Protein AF-0000000084558178 (afdb_homodimer)

InterPro domains:
  IPR000644 CBS domain [PF00571] (1-51)
  IPR000644 CBS domain [PF00571] (94-147)
  IPR000644 CBS domain [PS51371] (1-58)
  IPR000644 CBS domain [PS51371] (98-152)
  IPR000644 CBS domain [SM00116] (4-52)
  IPR000644 CBS domain [SM00116] (101-148)
  IPR046342 CBS domain superfamily [G3DSA:3.10.580.10] (1-151)
  IPR046342 CBS domain superfamily [SSF54631] (1-148)
  IPR051257 Diverse Function CBS-Domain-Containing Protein [PTHR43080] (1-146)

Organism: NCBI:txid1577791

pLDDT: mean 84.3, std 11.05, range [32.69, 97.62]

Structure (mmCIF, N/CA/C/O backbone):
data_AF-0000000084558178-model_v1
#
loop_
_entity.id
_entity.type
_entity.pdbx_description
1 polymer 'IMPDH2 protein'
#
loop_
_atom_site.group_PDB
_atom_site.id
_atom_site.type_symbol
_atom_site.label_atom_id
_atom_site.label_alt_id
_atom_site.label_comp_id
_atom_site.label_asym_id
_atom_site.label_entity_id
_atom_site.label_seq_id
_atom_site.pdbx_PDB_ins_code
_atom_site.Cartn_x
_atom_site.Cartn_y
_atom_site.Cartn_z
_atom_site.occupancy
_atom_site.B_iso_or_equiv
_atom_site.auth_seq_id
_atom_site.auth_comp_id
_atom_site.auth_asym_id
_atom_site.auth_atom_id
_atom_site.pdbx_PDB_model_num
ATOM 1 N N . MET A 1 1 ? 10.32 7.32 12.172 1 57.38 1 MET A N 1
ATOM 2 C CA . MET A 1 1 ? 11.133 6.477 11.297 1 57.38 1 MET A CA 1
ATOM 3 C C . MET A 1 1 ? 11.227 5.059 11.852 1 57.38 1 MET A C 1
ATOM 5 O O . MET A 1 1 ? 11.234 4.855 13.062 1 57.38 1 MET A O 1
ATOM 9 N N . THR A 1 2 ? 10.867 4.062 11.008 1 60.19 2 THR A N 1
ATOM 10 C CA . THR A 1 2 ? 11.031 2.688 11.461 1 60.19 2 THR A CA 1
ATOM 11 C C . THR A 1 2 ? 12.445 2.186 11.164 1 60.19 2 THR A C 1
ATOM 13 O O . THR A 1 2 ? 12.93 2.303 10.039 1 60.19 2 THR A O 1
ATOM 16 N N . THR A 1 3 ? 13.266 1.947 12.211 1 61.12 3 THR A N 1
ATOM 17 C CA . THR A 1 3 ? 14.641 1.48 12.094 1 61.12 3 THR A CA 1
ATOM 18 C C . THR A 1 3 ? 14.68 0.002 11.719 1 61.12 3 THR A C 1
ATOM 20 O O . THR A 1 3 ? 15.641 -0.463 11.109 1 61.12 3 THR A O 1
ATOM 23 N N . GLN A 1 4 ? 13.75 -0.7 12.164 1 64.12 4 GLN A N 1
ATOM 24 C CA . GLN A 1 4 ? 13.734 -2.1 11.75 1 64.12 4 GLN A CA 1
ATOM 25 C C . GLN A 1 4 ? 13.055 -2.266 10.391 1 64.12 4 GLN A C 1
ATOM 27 O O . GLN A 1 4 ? 11.844 -2.461 10.32 1 64.12 4 GLN A O 1
ATOM 32 N N . VAL A 1 5 ? 13.883 -2.002 9.391 1 73.12 5 VAL A N 1
ATOM 33 C CA . VAL A 1 5 ? 13.391 -1.956 8.023 1 73.12 5 VAL A CA 1
ATOM 34 C C . VAL A 1 5 ? 13.406 -3.359 7.418 1 73.12 5 VAL A C 1
ATOM 36 O O . VAL A 1 5 ? 14.375 -4.105 7.582 1 73.12 5 VAL A O 1
ATOM 39 N N . LEU A 1 6 ? 12.32 -3.818 6.957 1 85.44 6 LEU A N 1
ATOM 40 C CA . LEU A 1 6 ? 12.312 -5.074 6.215 1 85.44 6 LEU A CA 1
ATOM 41 C C . LEU A 1 6 ? 13.109 -4.949 4.926 1 85.44 6 LEU A C 1
ATOM 43 O O . LEU A 1 6 ? 12.844 -4.07 4.102 1 85.44 6 LEU A O 1
ATOM 47 N N . THR A 1 7 ? 14.234 -5.625 4.906 1 92.69 7 THR A N 1
ATOM 48 C CA . THR A 1 7 ? 15.055 -5.672 3.699 1 92.69 7 THR A CA 1
ATOM 49 C C . THR A 1 7 ? 15.172 -7.102 3.18 1 92.69 7 THR A C 1
ATOM 51 O O . THR A 1 7 ? 14.898 -8.055 3.912 1 92.69 7 THR A O 1
ATOM 54 N N . VAL A 1 8 ? 15.461 -7.176 1.937 1 95 8 VAL A N 1
ATOM 55 C CA . VAL A 1 8 ? 15.711 -8.484 1.333 1 95 8 VAL A CA 1
ATOM 56 C C . VAL A 1 8 ? 17.047 -8.461 0.592 1 95 8 VAL A C 1
ATOM 58 O O . VAL A 1 8 ? 17.562 -7.395 0.254 1 95 8 VAL A O 1
ATOM 61 N N . LYS A 1 9 ? 17.562 -9.664 0.416 1 97.06 9 LYS A N 1
ATOM 62 C CA . LYS A 1 9 ? 18.797 -9.812 -0.343 1 97.06 9 LYS A CA 1
ATOM 63 C C . LYS A 1 9 ? 18.5 -10.102 -1.813 1 97.06 9 LYS A C 1
ATOM 65 O O . LYS A 1 9 ? 17.484 -10.688 -2.145 1 97.06 9 LYS A O 1
ATOM 70 N N . PRO A 1 10 ? 19.469 -9.617 -2.693 1 96.81 10 PRO A N 1
ATOM 71 C CA . PRO A 1 10 ? 19.266 -9.891 -4.117 1 96.81 10 PRO A CA 1
ATOM 72 C C . PRO A 1 10 ? 19.234 -11.383 -4.43 1 96.81 10 PRO A C 1
ATOM 74 O O . PRO A 1 10 ? 18.594 -11.805 -5.395 1 96.81 10 PRO A O 1
ATOM 77 N N . THR A 1 11 ? 19.812 -12.188 -3.566 1 97.31 11 THR A N 1
ATOM 78 C CA . THR A 1 11 ? 19.922 -13.617 -3.818 1 97.31 11 THR A CA 1
ATOM 79 C C . THR A 1 11 ? 18.75 -14.367 -3.209 1 97.31 11 THR A C 1
ATOM 81 O O . THR A 1 11 ? 18.594 -15.578 -3.416 1 97.31 11 THR A O 1
ATOM 84 N N . ASP A 1 12 ? 17.953 -13.688 -2.422 1 96.62 12 ASP A N 1
ATOM 85 C CA . ASP A 1 12 ? 16.75 -14.336 -1.913 1 96.62 12 ASP A CA 1
ATOM 86 C C . ASP A 1 12 ? 15.844 -14.781 -3.057 1 96.62 12 ASP A C 1
ATOM 88 O O . ASP A 1 12 ? 15.836 -14.172 -4.129 1 96.62 12 ASP A O 1
ATOM 92 N N . THR A 1 13 ? 15.117 -15.836 -2.791 1 96 13 THR A N 1
ATOM 93 C CA . THR A 1 13 ? 14.109 -16.219 -3.771 1 96 13 THR A CA 1
ATOM 94 C C . THR A 1 13 ? 12.898 -15.297 -3.691 1 96 13 THR A C 1
ATOM 96 O O . THR A 1 13 ? 12.633 -14.703 -2.645 1 96 13 THR A O 1
ATOM 99 N N . VAL A 1 14 ? 12.188 -15.203 -4.738 1 93.56 14 VAL A N 1
ATOM 100 C CA . VAL A 1 14 ? 10.961 -14.422 -4.801 1 93.56 14 VAL A CA 1
ATOM 101 C C . VAL A 1 14 ? 9.961 -14.945 -3.773 1 93.56 14 VAL A C 1
ATOM 103 O O . VAL A 1 14 ? 9.32 -14.164 -3.064 1 93.56 14 VAL A O 1
ATOM 106 N N . LYS A 1 15 ? 9.922 -16.219 -3.646 1 91 15 LYS A N 1
ATOM 107 C CA . LYS A 1 15 ? 9.016 -16.828 -2.68 1 91 15 LYS A CA 1
ATOM 108 C C . LYS A 1 15 ? 9.328 -16.359 -1.262 1 91 15 LYS A C 1
ATOM 110 O O . LYS A 1 15 ? 8.43 -15.922 -0.539 1 91 15 LYS A O 1
ATOM 115 N N . ARG A 1 16 ? 10.523 -16.422 -0.916 1 91.88 16 ARG A N 1
ATOM 116 C CA . ARG A 1 16 ? 10.922 -16.016 0.427 1 91.88 16 ARG A CA 1
ATOM 117 C C . ARG A 1 16 ? 10.633 -14.531 0.656 1 91.88 16 ARG A C 1
ATOM 119 O O . ARG A 1 16 ? 10.133 -14.148 1.715 1 91.88 16 ARG A O 1
ATOM 126 N N . ALA A 1 17 ? 10.977 -13.773 -0.327 1 93.25 17 ALA A N 1
ATOM 127 C CA . ALA A 1 17 ? 10.789 -12.328 -0.221 1 93.25 17 ALA A CA 1
ATOM 128 C C . ALA A 1 17 ? 9.32 -11.977 -0.047 1 93.25 17 ALA A C 1
ATOM 130 O O . ALA A 1 17 ? 8.961 -11.18 0.827 1 93.25 17 ALA A O 1
ATOM 131 N N . ILE A 1 18 ? 8.461 -12.5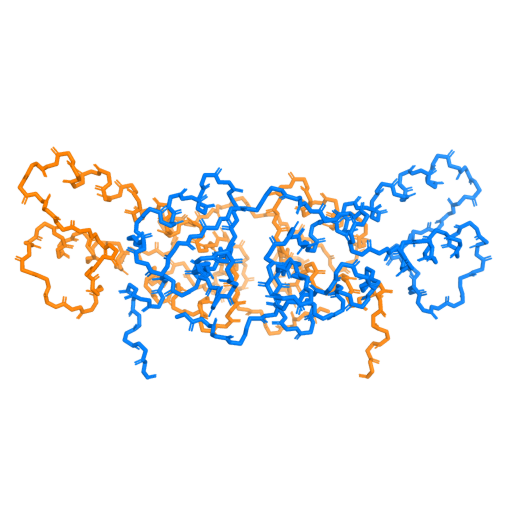47 -0.765 1 91.06 18 ILE A N 1
ATOM 132 C CA . ILE A 1 18 ? 7.059 -12.156 -0.775 1 91.06 18 ILE A CA 1
ATOM 133 C C . ILE A 1 18 ? 6.375 -12.656 0.496 1 91.06 18 ILE A C 1
ATOM 135 O O . ILE A 1 18 ? 5.477 -11.992 1.023 1 91.06 18 ILE A O 1
ATOM 139 N N . ILE A 1 19 ? 6.793 -13.789 0.933 1 89.06 19 ILE A N 1
ATOM 140 C CA . ILE A 1 19 ? 6.25 -14.297 2.188 1 89.06 19 ILE A CA 1
ATOM 141 C C . ILE A 1 19 ? 6.621 -13.352 3.33 1 89.06 19 ILE A C 1
ATOM 143 O O . ILE A 1 19 ? 5.789 -13.055 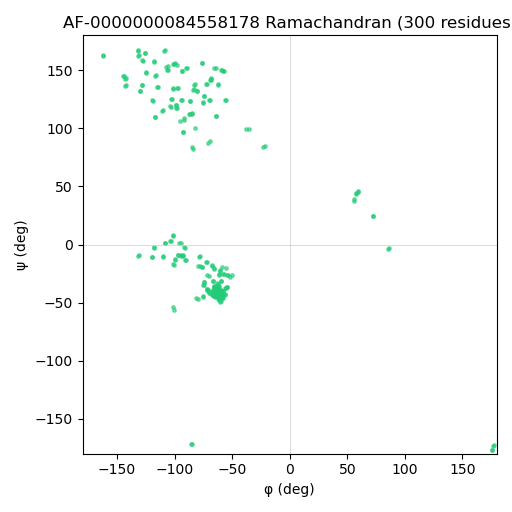4.191 1 89.06 19 ILE A O 1
ATOM 147 N N . LYS A 1 20 ? 7.793 -12.93 3.297 1 89.69 20 LYS A N 1
ATOM 148 C CA . LYS A 1 20 ? 8.234 -11.969 4.305 1 89.69 20 LYS A CA 1
ATOM 149 C C . LYS A 1 20 ? 7.395 -10.695 4.262 1 89.69 20 LYS A C 1
ATOM 151 O O . LYS A 1 20 ? 6.996 -10.172 5.301 1 89.69 20 LYS A O 1
ATOM 156 N N . LEU A 1 21 ? 7.156 -10.188 3.074 1 88.44 21 LEU A N 1
ATOM 157 C CA . LEU A 1 21 ? 6.344 -8.992 2.9 1 88.44 21 LEU A CA 1
ATOM 158 C C . LEU A 1 21 ? 4.938 -9.195 3.451 1 88.44 21 LEU A C 1
ATOM 160 O O . LEU A 1 21 ? 4.414 -8.344 4.168 1 88.44 21 LEU A O 1
ATOM 164 N N . ALA A 1 22 ? 4.398 -10.32 3.139 1 85.81 22 ALA A N 1
ATOM 165 C CA . ALA A 1 22 ? 3.029 -10.617 3.553 1 85.81 22 ALA A CA 1
ATOM 166 C C . ALA A 1 22 ? 2.938 -10.773 5.066 1 85.81 22 ALA A C 1
ATOM 168 O O . ALA A 1 22 ? 1.991 -10.281 5.691 1 85.81 22 ALA A O 1
ATOM 169 N N . VAL A 1 23 ? 3.893 -11.414 5.672 1 84.62 23 VAL A N 1
ATOM 170 C CA . VAL A 1 23 ? 3.91 -11.672 7.109 1 84.62 23 VAL A CA 1
ATOM 171 C C . VAL A 1 23 ? 4.008 -10.344 7.863 1 84.62 23 VAL A C 1
ATOM 173 O O . VAL A 1 23 ? 3.318 -10.141 8.867 1 84.62 23 VAL A O 1
ATOM 176 N N . ASP A 1 24 ? 4.781 -9.453 7.348 1 81.38 24 ASP A N 1
ATOM 177 C CA . ASP A 1 24 ? 5.016 -8.188 8.023 1 81.38 24 ASP A CA 1
ATOM 178 C C . ASP A 1 24 ? 4.008 -7.129 7.578 1 81.38 24 ASP A C 1
ATOM 180 O O . ASP A 1 24 ? 4.047 -5.988 8.047 1 81.38 24 ASP A O 1
ATOM 184 N N . ASN A 1 25 ? 3.184 -7.484 6.684 1 79.62 25 ASN A N 1
ATOM 185 C CA . ASN A 1 25 ? 2.156 -6.594 6.152 1 79.62 25 ASN A CA 1
ATOM 186 C C . ASN A 1 25 ? 2.768 -5.332 5.555 1 79.62 25 ASN A C 1
ATOM 188 O O . ASN A 1 25 ? 2.348 -4.219 5.879 1 79.62 25 ASN A O 1
ATOM 192 N N . VAL A 1 26 ? 3.826 -5.605 4.812 1 83.31 26 VAL A N 1
ATOM 193 C CA . VAL A 1 26 ? 4.465 -4.523 4.07 1 83.31 26 VAL A CA 1
ATOM 194 C C . VAL A 1 26 ? 4.367 -4.797 2.572 1 83.31 26 VAL A C 1
ATOM 196 O O . VAL A 1 26 ? 4.449 -5.945 2.139 1 83.31 26 VAL A O 1
ATOM 199 N N . THR A 1 27 ? 4.211 -3.74 1.822 1 84.38 27 THR A N 1
ATOM 200 C CA . THR A 1 27 ? 3.914 -3.914 0.405 1 84.38 27 THR A CA 1
ATOM 201 C C . THR A 1 27 ? 5.199 -3.967 -0.415 1 84.38 27 THR A C 1
ATOM 203 O O . THR A 1 27 ? 5.18 -4.348 -1.586 1 84.38 27 THR A O 1
ATOM 206 N N . GLY A 1 28 ? 6.277 -3.594 0.197 1 87.62 28 GLY A N 1
ATOM 207 C CA . GLY A 1 28 ? 7.555 -3.584 -0.498 1 87.62 28 GLY A CA 1
ATOM 208 C C . GLY A 1 28 ? 8.742 -3.539 0.443 1 87.62 28 GLY A C 1
ATOM 209 O O . GLY A 1 28 ? 8.602 -3.201 1.62 1 87.62 28 GLY A O 1
ATOM 210 N N . ALA A 1 29 ? 9.914 -3.893 -0.142 1 91.31 29 ALA A N 1
ATOM 211 C CA . ALA A 1 29 ? 11.148 -3.914 0.638 1 91.31 29 ALA A CA 1
ATOM 212 C C . ALA A 1 29 ? 12.336 -3.475 -0.21 1 91.31 29 ALA A C 1
ATOM 214 O O . ALA A 1 29 ? 12.383 -3.748 -1.412 1 91.31 29 ALA A O 1
ATOM 215 N N . ALA A 1 30 ? 13.195 -2.826 0.432 1 92.62 30 ALA A N 1
ATOM 216 C CA . ALA A 1 30 ? 14.461 -2.49 -0.214 1 92.62 30 ALA A CA 1
ATOM 217 C C . ALA A 1 30 ? 15.344 -3.727 -0.363 1 92.62 30 ALA A C 1
ATOM 219 O O . ALA A 1 30 ? 15.391 -4.574 0.532 1 92.62 30 ALA A O 1
ATOM 220 N N . VAL A 1 31 ? 15.938 -3.793 -1.507 1 95.06 31 VAL A N 1
ATOM 221 C CA . VAL A 1 31 ? 16.938 -4.832 -1.73 1 95.06 31 VAL A CA 1
ATOM 222 C C . VAL A 1 31 ? 18.328 -4.281 -1.424 1 95.06 31 VAL A C 1
ATOM 224 O O . VAL A 1 31 ? 18.75 -3.268 -1.99 1 95.06 31 VAL A O 1
ATOM 227 N N . VAL A 1 32 ? 19.016 -4.957 -0.533 1 94.88 32 VAL A N 1
ATOM 228 C CA . VAL A 1 32 ? 20.297 -4.434 -0.096 1 94.88 32 VAL A CA 1
ATOM 229 C C . VAL A 1 32 ? 21.375 -5.492 -0.301 1 94.88 32 VAL A C 1
ATOM 231 O O . VAL A 1 32 ? 21.109 -6.691 -0.248 1 94.88 32 VAL A O 1
ATOM 234 N N . ASP A 1 33 ? 22.531 -4.996 -0.586 1 94.5 33 ASP A N 1
ATOM 235 C CA . ASP A 1 33 ? 23.656 -5.918 -0.707 1 94.5 33 ASP A CA 1
ATOM 236 C C . ASP A 1 33 ? 24.266 -6.211 0.658 1 94.5 33 ASP A C 1
ATOM 238 O O . ASP A 1 33 ? 23.688 -5.902 1.693 1 94.5 33 ASP A O 1
ATOM 242 N N . ASN A 1 34 ? 25.375 -6.879 0.665 1 93.44 34 ASN A N 1
ATOM 243 C CA . ASN A 1 34 ? 26.016 -7.328 1.9 1 93.44 34 ASN A CA 1
ATOM 244 C C . ASN A 1 34 ? 26.531 -6.152 2.721 1 93.44 34 ASN A C 1
AT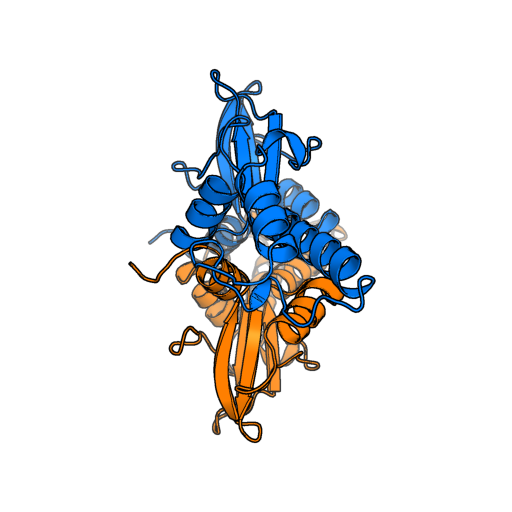OM 246 O O . ASN A 1 34 ? 26.812 -6.297 3.91 1 93.44 34 ASN A O 1
ATOM 250 N N . ARG A 1 35 ? 26.703 -4.965 2.146 1 92.12 35 ARG A N 1
ATOM 251 C CA . ARG A 1 35 ? 27.172 -3.771 2.842 1 92.12 35 ARG A CA 1
ATOM 252 C C . ARG A 1 35 ? 26.016 -2.836 3.176 1 92.12 35 ARG A C 1
ATOM 254 O O . ARG A 1 35 ? 26.234 -1.666 3.498 1 92.12 35 ARG A O 1
ATOM 261 N N . ASN A 1 36 ? 24.797 -3.291 2.939 1 91.06 36 ASN A N 1
ATOM 262 C CA . ASN A 1 36 ? 23.578 -2.551 3.23 1 91.06 36 ASN A CA 1
ATOM 263 C C . ASN A 1 36 ? 23.375 -1.388 2.262 1 91.06 36 ASN A C 1
ATOM 265 O O . ASN A 1 36 ? 22.766 -0.377 2.615 1 91.06 36 ASN A O 1
ATOM 269 N N . HIS A 1 37 ? 23.969 -1.543 1.124 1 92.56 37 HIS A N 1
ATOM 270 C CA . HIS A 1 37 ? 23.672 -0.624 0.034 1 92.56 37 HIS A CA 1
ATOM 271 C C . HIS A 1 37 ? 22.375 -1.015 -0.667 1 92.56 37 HIS A C 1
ATOM 273 O O . HIS A 1 37 ? 22.172 -2.184 -1.001 1 92.56 37 HIS A O 1
ATOM 279 N N . VAL A 1 38 ? 21.609 0.019 -0.82 1 92.75 38 VAL A N 1
ATOM 280 C CA . VAL A 1 38 ? 20.359 -0.25 -1.529 1 92.75 38 VAL A CA 1
ATOM 281 C C . VAL A 1 38 ? 20.641 -0.414 -3.021 1 92.75 38 VAL A C 1
ATOM 283 O O . VAL A 1 38 ? 21.172 0.489 -3.66 1 92.75 38 VAL A O 1
ATOM 286 N N . ILE A 1 39 ? 20.266 -1.537 -3.529 1 93.5 39 ILE A N 1
ATOM 287 C CA . ILE A 1 39 ? 20.562 -1.791 -4.934 1 93.5 39 ILE A CA 1
ATOM 288 C C . ILE A 1 39 ? 19.266 -1.969 -5.715 1 93.5 39 ILE A C 1
ATOM 290 O O . ILE A 1 39 ? 19.281 -2.143 -6.938 1 93.5 39 ILE A O 1
ATOM 294 N N . GLY A 1 40 ? 18.141 -1.935 -5.062 1 92.38 40 GLY A N 1
ATOM 295 C CA . GLY A 1 40 ? 16.844 -2.062 -5.715 1 92.38 40 GLY A CA 1
ATOM 296 C C . GLY A 1 40 ? 15.68 -2.062 -4.738 1 92.38 40 GLY A C 1
ATOM 297 O O . GLY A 1 40 ? 15.852 -1.735 -3.564 1 92.38 40 GLY A O 1
ATOM 298 N N . MET A 1 41 ? 14.531 -2.324 -5.258 1 92.31 41 MET A N 1
ATOM 299 C CA . MET A 1 41 ? 13.297 -2.465 -4.5 1 92.31 41 MET A CA 1
ATOM 300 C C . MET A 1 41 ? 12.414 -3.566 -5.09 1 92.31 41 MET A C 1
ATOM 302 O O . MET A 1 41 ? 12.43 -3.791 -6.301 1 92.31 41 MET A O 1
ATOM 306 N N . ILE A 1 42 ? 11.773 -4.277 -4.223 1 92.44 42 ILE A N 1
ATOM 307 C CA . ILE A 1 42 ? 10.805 -5.266 -4.672 1 92.44 42 ILE A CA 1
ATOM 308 C C . ILE A 1 42 ? 9.477 -5.051 -3.951 1 92.44 42 ILE A C 1
ATOM 310 O O . ILE A 1 42 ? 9.453 -4.766 -2.75 1 92.44 42 ILE A O 1
ATOM 314 N N . THR A 1 43 ? 8.398 -5.141 -4.672 1 89.62 43 THR A N 1
ATOM 315 C CA . THR A 1 43 ? 7.074 -4.969 -4.09 1 89.62 43 THR A CA 1
ATOM 316 C C . THR A 1 43 ? 6.184 -6.164 -4.406 1 89.62 43 THR A C 1
ATOM 318 O O . THR A 1 43 ? 6.539 -7.008 -5.234 1 89.62 43 THR A O 1
ATOM 321 N N . GLU A 1 44 ? 5.105 -6.23 -3.678 1 89.94 44 GLU A N 1
ATOM 322 C CA . GLU A 1 44 ? 4.113 -7.258 -3.977 1 89.94 44 GLU A CA 1
ATOM 323 C C . GLU A 1 44 ? 3.584 -7.117 -5.398 1 89.94 44 GLU A C 1
ATOM 325 O O . GLU A 1 44 ? 3.273 -8.117 -6.055 1 89.94 44 GLU A O 1
ATOM 330 N N . PHE A 1 45 ? 3.555 -5.941 -5.805 1 86.69 45 PHE A N 1
ATOM 331 C CA . PHE A 1 45 ? 3.076 -5.688 -7.156 1 86.69 45 PHE A CA 1
ATOM 332 C C . PHE A 1 45 ? 3.971 -6.367 -8.188 1 86.69 45 PHE A C 1
ATOM 334 O O . PHE A 1 45 ? 3.48 -6.953 -9.156 1 86.69 45 PHE A O 1
ATOM 341 N N . ASP A 1 46 ? 5.191 -6.281 -8 1 89.5 46 ASP A N 1
ATOM 342 C CA . ASP A 1 46 ? 6.141 -6.895 -8.93 1 89.5 46 ASP A CA 1
ATOM 343 C C . ASP A 1 46 ? 5.895 -8.391 -9.062 1 89.5 46 ASP A C 1
ATOM 345 O O . ASP A 1 46 ? 5.879 -8.93 -10.172 1 89.5 46 ASP A O 1
ATOM 349 N N . VAL A 1 47 ? 5.66 -9 -7.98 1 90.38 47 VAL A N 1
ATOM 350 C CA . VAL A 1 47 ? 5.504 -10.453 -7.957 1 90.38 47 VAL A CA 1
ATOM 351 C C . VAL A 1 47 ? 4.137 -10.836 -8.523 1 90.38 47 VAL A C 1
ATOM 353 O O . VAL A 1 47 ? 4.023 -11.758 -9.336 1 90.38 47 VAL A O 1
ATOM 356 N N . LEU A 1 48 ? 3.127 -10.164 -8.125 1 90.94 48 LEU A N 1
ATOM 357 C CA . LEU A 1 48 ? 1.778 -10.461 -8.586 1 90.94 48 LEU A CA 1
ATOM 358 C C . LEU A 1 48 ? 1.646 -10.188 -10.086 1 90.94 48 LEU A C 1
ATOM 360 O O . LEU A 1 48 ? 0.946 -10.906 -10.797 1 90.94 48 LEU A O 1
ATOM 364 N N . SER A 1 49 ? 2.309 -9.148 -10.523 1 90.25 49 SER A N 1
ATOM 365 C CA . SER A 1 49 ? 2.344 -8.875 -11.953 1 90.25 49 SER A CA 1
ATOM 366 C C . SER A 1 49 ? 3.02 -10.008 -12.719 1 90.25 49 SER A C 1
ATOM 368 O O . SER A 1 49 ? 2.582 -10.367 -13.812 1 90.25 49 SER A O 1
ATOM 370 N N . LEU A 1 50 ? 4.039 -10.5 -12.141 1 89.56 50 LEU A N 1
ATOM 371 C CA . LEU A 1 50 ? 4.742 -11.633 -12.734 1 89.56 50 LEU A CA 1
ATOM 372 C C . LEU A 1 50 ? 3.826 -12.852 -12.836 1 89.56 50 LEU A C 1
ATOM 374 O O . LEU A 1 50 ? 3.789 -13.516 -13.875 1 89.56 50 LEU A O 1
ATOM 378 N N . ILE A 1 51 ? 3.115 -13.109 -11.828 1 87.69 51 ILE A N 1
ATOM 379 C CA . ILE A 1 51 ? 2.201 -14.25 -11.797 1 87.69 51 ILE A CA 1
ATOM 380 C C . ILE A 1 51 ? 1.141 -14.086 -12.883 1 87.69 51 ILE A C 1
ATOM 382 O O . ILE A 1 51 ? 0.815 -15.047 -13.586 1 87.69 51 ILE A O 1
ATOM 386 N N . ILE A 1 52 ? 0.658 -12.938 -13.016 1 88 52 ILE A N 1
ATOM 387 C CA . ILE A 1 52 ? -0.361 -12.656 -14.016 1 88 52 ILE A CA 1
ATOM 388 C C . ILE A 1 52 ? 0.214 -12.891 -15.414 1 88 52 ILE A C 1
ATOM 390 O O . ILE A 1 52 ? -0.454 -13.453 -16.281 1 88 52 ILE A O 1
ATOM 394 N N . ARG A 1 53 ? 1.393 -12.477 -15.617 1 88.56 53 ARG A N 1
ATOM 395 C CA . ARG A 1 53 ? 2.037 -12.656 -16.906 1 88.56 53 ARG A CA 1
ATOM 396 C C . ARG A 1 53 ? 2.191 -14.133 -17.25 1 88.56 53 ARG A C 1
ATOM 398 O O . ARG A 1 53 ? 1.964 -14.547 -18.391 1 88.56 53 ARG A O 1
ATOM 405 N N . TYR A 1 54 ? 2.592 -14.859 -16.25 1 86.88 54 TYR A N 1
ATOM 406 C CA . TYR A 1 54 ? 2.719 -16.297 -16.453 1 86.88 54 TYR A CA 1
ATOM 407 C C . TYR A 1 54 ? 1.361 -16.938 -16.719 1 86.88 54 TYR A C 1
ATOM 409 O O . TYR A 1 54 ? 1.244 -17.812 -17.578 1 86.88 54 TYR A O 1
ATOM 417 N N . GLN A 1 55 ? 0.368 -16.516 -15.984 1 85.56 55 GLN A N 1
ATOM 418 C CA . GLN A 1 55 ? -0.979 -17.031 -16.203 1 85.56 55 GLN A CA 1
ATOM 419 C C . GLN A 1 55 ? -1.466 -16.734 -17.609 1 85.56 55 GLN A C 1
ATOM 421 O O . GLN A 1 55 ? -2.088 -17.578 -18.25 1 85.56 55 GLN A O 1
ATOM 426 N N . ASP A 1 56 ? -1.191 -15.5 -18.047 1 85.75 56 ASP A N 1
ATOM 427 C CA . ASP A 1 56 ? -1.57 -15.109 -19.391 1 85.75 56 ASP A CA 1
ATOM 428 C C . ASP A 1 56 ? -0.932 -16.031 -20.438 1 85.75 56 ASP A C 1
ATOM 430 O O . ASP A 1 56 ? -1.573 -16.406 -21.422 1 85.75 56 ASP A O 1
ATOM 434 N N . LYS A 1 57 ? 0.303 -16.375 -20.188 1 85.5 57 LYS A N 1
ATOM 435 C CA . LYS A 1 57 ? 1.017 -17.281 -21.078 1 85.5 57 LYS A CA 1
ATOM 436 C C . LYS A 1 57 ? 0.399 -18.688 -21.047 1 85.5 57 LYS A C 1
ATOM 438 O O . LYS A 1 57 ? 0.256 -19.328 -22.094 1 85.5 57 LYS A O 1
ATOM 443 N N . LEU A 1 58 ? 0.021 -19.094 -19.922 1 83.81 58 LEU A N 1
ATOM 444 C CA . LEU A 1 58 ? -0.566 -20.422 -19.766 1 83.81 58 LEU A CA 1
ATOM 445 C C . LEU A 1 58 ? -1.959 -20.484 -20.391 1 83.81 58 LEU A C 1
ATOM 447 O O . LEU A 1 58 ? -2.367 -21.516 -20.922 1 83.81 58 LEU A O 1
ATOM 451 N N . ASP A 1 59 ? -2.66 -19.391 -20.188 1 81.38 59 ASP A N 1
ATOM 452 C CA . ASP A 1 59 ? -4.016 -19.344 -20.719 1 81.38 59 ASP A CA 1
ATOM 453 C C . ASP A 1 59 ? -4.016 -19.484 -22.234 1 81.38 59 ASP A C 1
ATOM 455 O O . ASP A 1 59 ? -5.039 -19.828 -22.844 1 81.38 59 ASP A O 1
ATOM 459 N N . LYS A 1 60 ? -2.975 -19.125 -22.891 1 82.69 60 LYS A N 1
ATOM 460 C CA . LYS A 1 60 ? -2.873 -19.266 -24.344 1 82.69 60 LYS A CA 1
ATOM 461 C C . LYS A 1 60 ? -2.719 -20.734 -24.75 1 82.69 60 LYS A C 1
ATOM 463 O O . LYS A 1 60 ? -2.885 -21.078 -25.922 1 82.69 60 LYS A O 1
ATOM 468 N N . ASP A 1 61 ? -2.391 -21.453 -23.688 1 72 61 ASP A N 1
ATOM 469 C CA . ASP A 1 61 ? -2.314 -22.906 -23.891 1 72 61 ASP A CA 1
ATOM 470 C C . ASP A 1 61 ? -3.652 -23.562 -23.578 1 72 61 ASP A C 1
ATOM 472 O O . ASP A 1 61 ? -4.094 -23.578 -22.422 1 72 61 ASP A O 1
ATOM 476 N N . PRO A 1 62 ? -4.391 -24.016 -24.531 1 69.38 62 PRO A N 1
ATOM 477 C CA . PRO A 1 62 ? -5.715 -24.609 -24.359 1 69.38 62 PRO A CA 1
ATOM 478 C C . PRO A 1 62 ? -5.711 -25.781 -23.375 1 69.38 62 PRO A C 1
ATOM 480 O O . PRO A 1 62 ? -6.758 -26.141 -22.828 1 69.38 62 PRO A O 1
ATOM 483 N N . SER A 1 63 ? -4.566 -26.328 -23.156 1 69.56 63 SER A N 1
ATOM 484 C CA . SER A 1 63 ? -4.504 -27.5 -22.281 1 69.56 63 SER A CA 1
ATOM 485 C C . SER A 1 63 ? -4.559 -27.094 -20.812 1 69.56 63 SER A C 1
ATOM 487 O O . SER A 1 63 ? -4.809 -27.922 -19.938 1 69.56 63 SER A O 1
ATOM 489 N N . THR A 1 64 ? -4.445 -25.828 -20.484 1 66.12 64 THR A N 1
ATOM 490 C CA . THR A 1 64 ? -4.391 -25.375 -19.109 1 66.12 64 THR A CA 1
ATOM 491 C C . THR A 1 64 ? -5.766 -24.891 -18.641 1 66.12 64 THR A C 1
ATOM 493 O O . THR A 1 64 ? -6.359 -24 -19.25 1 66.12 64 THR A O 1
ATOM 496 N N . THR A 1 65 ? -6.215 -25.547 -17.719 1 66.31 65 THR A N 1
ATOM 497 C CA . THR A 1 65 ? -7.543 -25.188 -17.234 1 66.31 65 THR A CA 1
ATOM 498 C C . THR A 1 65 ? -7.465 -24.562 -15.852 1 66.31 65 THR A C 1
ATOM 500 O O . THR A 1 65 ? -8.461 -24.062 -15.336 1 66.31 65 THR A O 1
ATOM 503 N N . GLN A 1 66 ? -6.258 -24.672 -15.32 1 74.75 66 GLN A N 1
ATOM 504 C CA . GLN A 1 66 ? -6.168 -24.234 -13.93 1 74.75 66 GLN A CA 1
ATOM 505 C C . GLN A 1 66 ? -5.422 -22.906 -13.82 1 74.75 66 GLN A C 1
ATOM 507 O O . GLN A 1 66 ? -4.66 -22.547 -14.719 1 74.75 66 GLN A O 1
ATOM 512 N N . SER A 1 67 ? -5.723 -22.172 -12.812 1 76.88 67 SER A N 1
ATOM 513 C CA . SER A 1 67 ? -5.102 -20.891 -12.531 1 76.88 67 SER A CA 1
ATOM 514 C C . SER A 1 67 ? -3.979 -21.031 -11.508 1 76.88 67 SER A C 1
ATOM 516 O O . SER A 1 67 ? -4.102 -21.781 -10.547 1 76.88 67 SER A O 1
ATOM 518 N N . LEU A 1 68 ? -2.93 -20.406 -11.82 1 76.81 68 LEU A N 1
ATOM 519 C CA . LEU A 1 68 ? -1.81 -20.375 -10.883 1 76.81 68 LEU A CA 1
ATOM 520 C C . LEU A 1 68 ? -2.254 -19.875 -9.516 1 76.81 68 LEU A C 1
ATOM 522 O O . LEU A 1 68 ? -1.696 -20.281 -8.492 1 76.81 68 LEU A O 1
ATOM 526 N N . LEU A 1 69 ? -3.258 -19.125 -9.562 1 76.12 69 LEU A N 1
ATOM 527 C CA . LEU A 1 69 ? -3.75 -18.5 -8.328 1 76.12 69 LEU A CA 1
ATOM 528 C C . LEU A 1 69 ? -4.574 -19.5 -7.52 1 76.12 69 LEU A C 1
ATOM 530 O O . LEU A 1 69 ? -4.824 -19.281 -6.332 1 76.12 69 LEU A O 1
ATOM 534 N N . SER A 1 70 ? -5.016 -20.547 -8.219 1 71.25 70 SER A N 1
ATOM 535 C CA . SER A 1 70 ? -5.871 -21.531 -7.562 1 71.25 70 SER A CA 1
ATOM 536 C C . SER A 1 70 ? -5.059 -22.703 -7.023 1 71.25 70 SER A C 1
ATOM 538 O O . SER A 1 70 ? -5.605 -23.609 -6.383 1 71.25 70 SER A O 1
ATOM 540 N N . VAL A 1 71 ? -3.773 -22.734 -7.41 1 64.5 71 VAL A N 1
ATOM 541 C CA . VAL A 1 71 ? -2.926 -23.844 -7.012 1 64.5 71 VAL A CA 1
ATOM 542 C C . VAL A 1 71 ? -1.877 -23.375 -6.008 1 64.5 71 VAL A C 1
ATOM 544 O O . VAL A 1 71 ? -1.098 -22.469 -6.305 1 64.5 71 VAL A O 1
ATOM 547 N N . PRO A 1 72 ? -2.049 -23.953 -4.809 1 64.88 72 PRO A N 1
ATOM 548 C CA . PRO A 1 72 ? -0.98 -23.578 -3.883 1 64.88 72 PRO A CA 1
ATOM 549 C C . PRO A 1 72 ? 0.411 -23.906 -4.422 1 64.88 72 PRO A C 1
ATOM 551 O O . PRO A 1 72 ? 0.601 -24.938 -5.074 1 64.88 72 PRO A O 1
ATOM 554 N N . MET A 1 73 ? 1.165 -22.875 -4.449 1 64.31 73 MET A N 1
ATOM 555 C CA . MET A 1 73 ? 2.523 -23.016 -4.965 1 64.31 73 MET A CA 1
ATOM 556 C C . MET A 1 73 ? 3.24 -24.188 -4.297 1 64.31 73 MET A C 1
ATOM 558 O O . MET A 1 73 ? 4.141 -24.781 -4.891 1 64.31 73 MET A O 1
ATOM 562 N N . ASP A 1 74 ? 2.812 -24.5 -3.092 1 60.97 74 ASP A N 1
ATOM 563 C CA . ASP A 1 74 ? 3.463 -25.609 -2.408 1 60.97 74 ASP A CA 1
ATOM 564 C C . ASP A 1 74 ? 2.676 -26.906 -2.6 1 60.97 74 ASP A C 1
ATOM 566 O O . ASP A 1 74 ? 3.055 -27.953 -2.066 1 60.97 74 ASP A O 1
ATOM 570 N N . GLY A 1 75 ? 1.633 -26.859 -3.311 1 61.34 75 GLY A N 1
ATOM 571 C CA . GLY A 1 75 ? 0.797 -28.047 -3.451 1 61.34 75 GLY A CA 1
ATOM 572 C C . GLY A 1 75 ? 1.074 -28.828 -4.723 1 61.34 75 GLY A C 1
ATOM 573 O O . GLY A 1 75 ? 1.811 -28.359 -5.594 1 61.34 75 GLY A O 1
ATOM 574 N N . ASP A 1 76 ? 0.804 -30.047 -4.711 1 59.59 76 ASP A N 1
ATOM 575 C CA . ASP A 1 76 ? 0.916 -30.953 -5.844 1 59.59 76 ASP A CA 1
ATOM 576 C C . ASP A 1 76 ? -0.139 -30.641 -6.902 1 59.59 76 ASP A C 1
ATOM 578 O O . ASP A 1 76 ? -1.339 -30.734 -6.637 1 59.59 76 ASP A O 1
ATOM 582 N N . VAL A 1 77 ? 0.211 -29.797 -7.773 1 63.38 77 VAL A N 1
ATOM 583 C CA . VAL A 1 77 ? -0.676 -29.516 -8.898 1 63.38 77 VAL A CA 1
ATOM 584 C C . VAL A 1 77 ? -0.458 -30.562 -9.992 1 63.38 77 VAL A C 1
ATOM 586 O O . VAL A 1 77 ? 0.661 -31.047 -10.188 1 63.38 77 VAL A O 1
ATOM 589 N N . ALA A 1 78 ? -1.497 -31.062 -10.469 1 66.94 78 ALA A N 1
ATOM 590 C CA . ALA A 1 78 ? -1.487 -32.156 -11.453 1 66.94 78 ALA A CA 1
ATOM 591 C C . ALA A 1 78 ? -1.011 -31.641 -12.812 1 66.94 78 ALA A C 1
ATOM 593 O O . ALA A 1 78 ? -0.395 -32.375 -13.578 1 66.94 78 ALA A O 1
ATOM 594 N N . ASP A 1 79 ? -1.188 -30.406 -13.086 1 75.94 79 ASP A N 1
ATOM 595 C CA . ASP A 1 79 ? -0.792 -29.922 -14.406 1 75.94 79 ASP A CA 1
ATOM 596 C C . ASP A 1 79 ? 0.69 -29.562 -14.43 1 75.94 79 ASP A C 1
ATOM 598 O O . ASP A 1 79 ? 1.133 -28.672 -13.695 1 75.94 79 ASP A O 1
ATOM 602 N N . PRO A 1 80 ? 1.426 -30.375 -15.227 1 79.69 80 PRO A N 1
ATOM 603 C CA . PRO A 1 80 ? 2.875 -30.172 -15.266 1 79.69 80 PRO A CA 1
ATOM 604 C C . PRO A 1 80 ? 3.26 -28.734 -15.625 1 79.69 80 PRO A C 1
ATOM 606 O O . PRO A 1 80 ? 4.238 -28.203 -15.094 1 79.69 80 PRO A O 1
ATOM 609 N N . ALA A 1 81 ? 2.545 -28.094 -16.484 1 81.12 81 ALA A N 1
ATOM 610 C CA . ALA A 1 81 ? 2.848 -26.734 -16.875 1 81.12 81 ALA A CA 1
ATOM 611 C C . ALA A 1 81 ? 2.682 -25.766 -15.711 1 81.12 81 ALA A C 1
ATOM 613 O O . ALA A 1 81 ? 3.465 -24.828 -15.562 1 81.12 81 ALA A O 1
ATOM 614 N N . LEU A 1 82 ? 1.763 -25.984 -14.891 1 79.56 82 LEU A N 1
ATOM 615 C CA . LEU A 1 82 ? 1.514 -25.156 -13.719 1 79.56 82 LEU A CA 1
ATOM 616 C C . LEU A 1 82 ? 2.609 -25.344 -12.68 1 79.56 82 LEU A C 1
ATOM 618 O O . LEU A 1 82 ? 3.049 -24.375 -12.047 1 79.56 82 LEU A O 1
ATOM 622 N N . VAL A 1 83 ? 2.973 -26.516 -12.578 1 81.25 83 VAL A N 1
ATOM 623 C CA . VAL A 1 83 ? 4.02 -26.844 -11.609 1 81.25 83 VAL A CA 1
ATOM 624 C C . VAL A 1 83 ? 5.324 -26.172 -12.016 1 81.25 83 VAL A C 1
ATOM 626 O O . VAL A 1 83 ? 6.02 -25.594 -11.172 1 81.25 83 VAL A O 1
ATOM 629 N N . GLU A 1 84 ? 5.582 -26.25 -13.242 1 84.38 84 GLU A N 1
ATOM 630 C CA . GLU A 1 84 ? 6.816 -25.641 -13.75 1 84.38 84 GLU A CA 1
ATOM 631 C C . GLU A 1 84 ? 6.793 -24.125 -13.578 1 84.38 84 GLU A C 1
ATOM 633 O O . GLU A 1 84 ? 7.785 -23.531 -13.164 1 84.38 84 GLU A O 1
ATOM 638 N N . ALA A 1 85 ? 5.672 -23.578 -13.93 1 84.19 85 ALA A N 1
ATOM 639 C CA . ALA A 1 85 ? 5.535 -22.125 -13.797 1 84.19 85 ALA A CA 1
ATOM 640 C C . ALA A 1 85 ? 5.672 -21.688 -12.344 1 84.19 85 ALA A C 1
ATOM 642 O O . ALA A 1 85 ? 6.363 -20.719 -12.039 1 84.19 85 ALA A O 1
ATOM 643 N N . ASN A 1 86 ? 5.082 -22.375 -11.5 1 82.31 86 ASN A N 1
ATOM 644 C CA . ASN A 1 86 ? 5.152 -22.078 -10.07 1 82.31 86 ASN A CA 1
ATOM 645 C C . ASN A 1 86 ? 6.582 -22.172 -9.547 1 82.31 86 ASN A C 1
ATOM 647 O O . ASN A 1 86 ? 7.023 -21.328 -8.773 1 82.31 86 ASN A O 1
ATOM 651 N N . LYS A 1 87 ? 7.191 -23.219 -9.953 1 85.06 87 LYS A N 1
ATOM 652 C CA . LYS A 1 87 ? 8.578 -23.422 -9.539 1 85.06 87 LYS A CA 1
ATOM 653 C C . LYS A 1 87 ? 9.484 -22.312 -10.078 1 85.06 87 LYS A C 1
ATOM 655 O O . LYS A 1 87 ? 10.344 -21.812 -9.352 1 85.06 87 LYS A O 1
ATOM 660 N N . GLU A 1 88 ? 9.258 -21.984 -11.266 1 88.75 88 GLU A N 1
ATOM 661 C CA . GLU A 1 88 ? 10.062 -20.938 -11.875 1 88.75 88 GLU A CA 1
ATOM 662 C C . GLU A 1 88 ? 9.906 -19.609 -11.141 1 88.75 88 GLU A C 1
ATOM 664 O O . GLU A 1 88 ? 10.898 -18.953 -10.805 1 88.75 88 GLU A O 1
ATOM 669 N N . ILE A 1 89 ? 8.727 -19.266 -10.891 1 87.94 89 ILE A N 1
ATOM 670 C CA . ILE A 1 89 ? 8.461 -18 -10.219 1 87.94 89 ILE A CA 1
ATOM 671 C C . ILE A 1 89 ? 9.008 -18.047 -8.797 1 87.94 89 ILE A C 1
ATOM 673 O O . ILE A 1 89 ? 9.68 -17.125 -8.344 1 87.94 89 ILE A O 1
ATOM 677 N N . SER A 1 90 ? 8.781 -19.109 -8.164 1 87.44 90 SER A N 1
ATOM 678 C CA . SER A 1 90 ? 9.148 -19.25 -6.762 1 87.44 90 SER A CA 1
ATOM 679 C C . SER A 1 90 ? 10.664 -19.234 -6.582 1 87.44 90 SER A C 1
ATOM 681 O O . SER A 1 90 ? 11.164 -18.719 -5.586 1 87.44 90 SER A O 1
ATOM 683 N N . GLU A 1 91 ? 11.383 -19.719 -7.559 1 92.19 91 GLU A N 1
ATOM 684 C CA . GLU A 1 91 ? 12.82 -19.906 -7.414 1 92.19 91 GLU A CA 1
ATOM 685 C C . GLU A 1 91 ? 13.594 -18.734 -8.016 1 92.19 91 GLU A C 1
ATOM 687 O O . GLU A 1 91 ? 14.805 -18.641 -7.832 1 92.19 91 GLU A O 1
ATOM 692 N N . MET A 1 92 ? 12.875 -17.891 -8.703 1 94.62 92 MET A N 1
ATOM 693 C CA . MET A 1 92 ? 13.539 -16.688 -9.203 1 94.62 92 MET A CA 1
ATOM 694 C C . MET A 1 92 ? 14.164 -15.898 -8.062 1 94.62 92 MET A C 1
ATOM 696 O O . MET A 1 92 ? 13.664 -15.922 -6.938 1 94.62 92 MET A O 1
ATOM 700 N N . LYS A 1 93 ? 15.211 -15.281 -8.469 1 97.56 93 LYS A N 1
ATOM 701 C CA . LYS A 1 93 ? 15.867 -14.438 -7.469 1 97.56 93 LYS A CA 1
ATOM 702 C C . LYS A 1 93 ? 15.305 -13.023 -7.488 1 97.56 93 LYS A C 1
ATOM 704 O O . LYS A 1 93 ? 14.852 -12.539 -8.531 1 97.56 93 LYS A O 1
ATOM 709 N N . VAL A 1 94 ? 15.359 -12.391 -6.359 1 97.31 94 VAL A N 1
ATOM 710 C CA . VAL A 1 94 ? 14.875 -11.023 -6.219 1 97.31 94 VAL A CA 1
ATOM 711 C C . VAL A 1 94 ? 15.57 -10.117 -7.234 1 97.31 94 VAL A C 1
ATOM 713 O O . VAL A 1 94 ? 14.93 -9.266 -7.852 1 97.31 94 VAL A O 1
ATOM 716 N N . GLU A 1 95 ? 16.812 -10.336 -7.496 1 96.5 95 GLU A N 1
ATOM 717 C CA . GLU A 1 95 ? 17.562 -9.477 -8.398 1 96.5 95 GLU A CA 1
ATOM 718 C C . GLU A 1 95 ? 17.047 -9.57 -9.828 1 96.5 95 GLU A C 1
ATOM 720 O O . GLU A 1 95 ? 17.281 -8.68 -10.641 1 96.5 95 GLU A O 1
ATOM 725 N N . ASP A 1 96 ? 16.344 -10.641 -10.148 1 95.56 96 ASP A N 1
ATOM 726 C CA . ASP A 1 96 ? 15.828 -10.844 -11.492 1 95.56 96 ASP A CA 1
ATOM 727 C C . ASP A 1 96 ? 14.602 -9.977 -11.75 1 95.56 96 ASP A C 1
ATOM 729 O O . ASP A 1 96 ? 14.242 -9.711 -12.898 1 95.56 96 ASP A O 1
ATOM 733 N N . ILE A 1 97 ? 13.961 -9.508 -10.648 1 94.06 97 ILE A N 1
ATOM 734 C CA . ILE A 1 97 ? 12.68 -8.859 -10.891 1 94.06 97 ILE A CA 1
ATOM 735 C C . ILE A 1 97 ? 12.641 -7.512 -10.156 1 94.06 97 ILE A C 1
ATOM 737 O O . ILE A 1 97 ? 11.734 -6.711 -10.375 1 94.06 97 ILE A O 1
ATOM 741 N N . MET A 1 98 ? 13.633 -7.262 -9.32 1 93.69 98 MET A N 1
ATOM 742 C CA . MET A 1 98 ? 13.617 -6.027 -8.539 1 93.69 98 MET A CA 1
ATOM 743 C C . MET A 1 98 ? 13.742 -4.812 -9.453 1 93.69 98 MET A C 1
ATOM 745 O O . MET A 1 98 ? 14.289 -4.906 -10.555 1 93.69 98 MET A O 1
ATOM 749 N N . ILE A 1 99 ? 13.188 -3.73 -8.977 1 89.56 99 ILE A N 1
ATOM 750 C CA . ILE A 1 99 ? 13.422 -2.453 -9.641 1 89.56 99 ILE A CA 1
ATOM 751 C C . ILE A 1 99 ? 14.75 -1.865 -9.172 1 89.56 99 ILE A C 1
ATOM 753 O O . ILE A 1 99 ? 15.062 -1.892 -7.977 1 89.56 99 ILE A O 1
ATOM 757 N N . ARG A 1 100 ? 15.43 -1.374 -10.039 1 90.19 100 ARG A N 1
ATOM 758 C CA . ARG A 1 100 ? 16.781 -0.922 -9.695 1 90.19 100 ARG A CA 1
ATOM 759 C C . ARG A 1 100 ? 16.812 0.591 -9.508 1 90.19 100 ARG A C 1
ATOM 761 O O . ARG A 1 100 ? 17.75 1.125 -8.922 1 90.19 100 ARG A O 1
ATOM 768 N N . THR A 1 101 ? 15.852 1.299 -9.961 1 85.06 101 THR A N 1
ATOM 769 C CA . THR A 1 101 ? 15.742 2.732 -9.711 1 85.06 101 THR A CA 1
ATOM 770 C C . THR A 1 101 ? 14.898 3 -8.469 1 85.06 101 THR A C 1
ATOM 772 O O . THR A 1 101 ? 13.672 2.959 -8.531 1 85.06 101 THR A O 1
ATOM 775 N N . VAL A 1 102 ? 15.68 3.182 -7.398 1 86.88 102 VAL A N 1
ATOM 776 C CA . VAL A 1 102 ? 14.977 3.326 -6.129 1 86.88 102 VAL A CA 1
ATOM 777 C C . VAL A 1 102 ? 14.945 4.797 -5.723 1 86.88 102 VAL A C 1
ATOM 779 O O . VAL A 1 102 ? 15.977 5.469 -5.703 1 86.88 102 VAL A O 1
ATOM 782 N N . LEU A 1 103 ? 13.773 5.254 -5.496 1 89 103 LEU A N 1
ATOM 783 C CA . LEU A 1 103 ? 13.641 6.574 -4.895 1 89 103 LEU A CA 1
ATOM 784 C C . LEU A 1 103 ? 13.992 6.535 -3.41 1 89 103 LEU A C 1
ATOM 786 O O . LEU A 1 103 ? 13.578 5.617 -2.695 1 89 103 LEU A O 1
ATOM 790 N N . CYS A 1 104 ? 14.859 7.398 -3.033 1 91.81 104 CYS A N 1
ATOM 791 C CA . CYS A 1 104 ? 15.32 7.43 -1.648 1 91.81 104 CYS A CA 1
ATOM 792 C C . CYS A 1 104 ? 15.273 8.844 -1.09 1 91.81 104 CYS A C 1
ATOM 794 O O . CYS A 1 104 ? 15.016 9.797 -1.826 1 91.81 104 CYS A O 1
ATOM 796 N N . THR A 1 105 ? 15.406 8.93 0.169 1 92.5 105 THR A N 1
ATOM 797 C CA . THR A 1 105 ? 15.508 10.219 0.846 1 92.5 105 THR A CA 1
ATOM 798 C C . THR A 1 105 ? 16.672 10.219 1.826 1 92.5 105 THR A C 1
ATOM 800 O O . THR A 1 105 ? 17.25 9.164 2.115 1 92.5 105 THR A O 1
ATOM 803 N N . ALA A 1 106 ? 17.062 11.383 2.205 1 93.5 106 ALA A N 1
ATOM 804 C CA . ALA A 1 106 ? 18.141 11.547 3.182 1 93.5 106 ALA A CA 1
ATOM 805 C C . ALA A 1 106 ? 17.578 11.852 4.566 1 93.5 106 ALA A C 1
ATOM 807 O O . ALA A 1 106 ? 16.453 12.336 4.695 1 93.5 106 ALA A O 1
ATOM 808 N N . PRO A 1 107 ? 18.375 11.516 5.605 1 90.62 107 PRO A N 1
ATOM 809 C CA . PRO A 1 107 ? 17.906 11.773 6.965 1 90.62 107 PRO A CA 1
ATOM 810 C C . PRO A 1 107 ? 17.562 13.242 7.195 1 90.62 107 PRO A C 1
ATOM 812 O O . PRO A 1 107 ? 16.672 13.555 7.992 1 90.62 107 PRO A O 1
ATOM 815 N N . ASP A 1 108 ? 18.172 14.109 6.441 1 90 108 ASP A N 1
ATOM 816 C CA . ASP A 1 108 ? 18 15.539 6.691 1 90 108 ASP A CA 1
ATOM 817 C C . ASP A 1 108 ? 17.062 16.172 5.664 1 90 108 ASP A C 1
ATOM 819 O O . ASP A 1 108 ? 16.844 17.375 5.672 1 90 108 ASP A O 1
ATOM 823 N N . GLU A 1 109 ? 16.562 15.336 4.832 1 88.5 109 GLU A N 1
ATOM 824 C CA . GLU A 1 109 ? 15.625 15.867 3.852 1 88.5 109 GLU A CA 1
ATOM 825 C C . GLU A 1 109 ? 14.32 16.297 4.516 1 88.5 109 GLU A C 1
ATOM 827 O O . GLU A 1 109 ? 13.836 15.633 5.434 1 88.5 109 GLU A O 1
ATOM 832 N N . VAL A 1 110 ? 13.789 17.359 4.062 1 86.5 110 VAL A N 1
ATOM 833 C CA . VAL A 1 110 ? 12.539 17.875 4.613 1 86.5 110 VAL A CA 1
ATOM 834 C C . VAL A 1 110 ? 11.391 16.938 4.258 1 86.5 110 VAL A C 1
ATOM 836 O O . VAL A 1 110 ? 11.328 16.406 3.148 1 86.5 110 VAL A O 1
ATOM 839 N N . ILE A 1 111 ? 10.516 16.766 5.113 1 86.19 111 ILE A N 1
ATOM 840 C CA . ILE A 1 111 ? 9.422 15.805 5.016 1 86.19 111 ILE A CA 1
ATOM 841 C C . ILE A 1 111 ? 8.539 16.141 3.818 1 86.19 111 ILE A C 1
ATOM 843 O O . ILE A 1 111 ? 8.023 15.25 3.143 1 86.19 111 ILE A O 1
ATOM 847 N N . SER A 1 112 ? 8.422 17.406 3.549 1 85 112 SER A N 1
ATOM 848 C CA . SER A 1 112 ? 7.582 17.812 2.428 1 85 112 SER A CA 1
ATOM 849 C C . SER A 1 112 ? 8.141 17.312 1.104 1 85 112 SER A C 1
ATOM 851 O O . SER A 1 112 ? 7.379 16.891 0.229 1 85 112 SER A O 1
ATOM 853 N N . ARG A 1 113 ? 9.398 17.344 1.013 1 87.31 113 ARG A N 1
ATOM 854 C CA . ARG A 1 113 ? 10.039 16.859 -0.202 1 87.31 113 ARG A CA 1
ATOM 855 C C . ARG A 1 113 ? 9.906 15.344 -0.315 1 87.31 113 ARG A C 1
ATOM 857 O O . ARG A 1 113 ? 9.641 14.812 -1.398 1 87.31 113 ARG A O 1
ATOM 864 N N . ALA A 1 114 ? 10.094 14.719 0.779 1 89.75 114 ALA A N 1
ATOM 865 C CA . ALA A 1 114 ? 9.93 13.27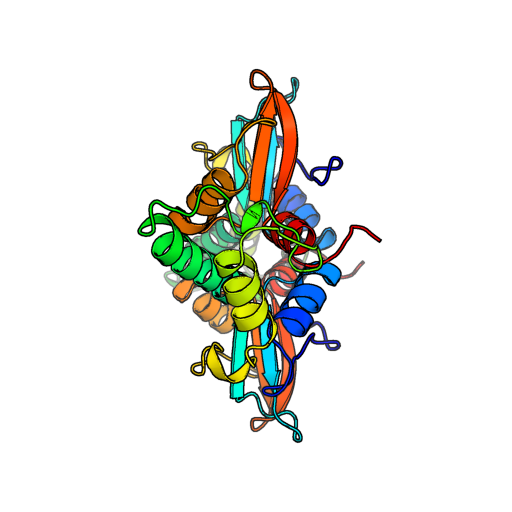3 0.799 1 89.75 114 ALA A CA 1
ATOM 866 C C . ALA A 1 114 ? 8.508 12.875 0.393 1 89.75 114 ALA A C 1
ATOM 868 O O . ALA A 1 114 ? 8.32 11.953 -0.41 1 89.75 114 ALA A O 1
ATOM 869 N N . LEU A 1 115 ? 7.574 13.578 0.897 1 89.62 115 LEU A N 1
ATOM 870 C CA . LEU A 1 115 ? 6.18 13.281 0.586 1 89.62 115 LEU A CA 1
ATOM 871 C C . LEU A 1 115 ? 5.891 13.523 -0.893 1 89.62 115 LEU A C 1
ATOM 873 O O . LEU A 1 115 ? 5.188 12.734 -1.527 1 89.62 115 LEU A O 1
ATOM 877 N N . GLN A 1 116 ? 6.457 14.578 -1.404 1 87.81 116 GLN A N 1
ATOM 878 C CA . GLN A 1 116 ? 6.266 14.875 -2.82 1 87.81 116 GLN A CA 1
ATOM 879 C C . GLN A 1 116 ? 6.82 13.758 -3.699 1 87.81 116 GLN A C 1
ATOM 881 O O . GLN A 1 116 ? 6.199 13.375 -4.691 1 87.81 116 GLN A O 1
ATOM 886 N N . LYS A 1 117 ? 7.914 13.273 -3.293 1 88.12 117 LYS A N 1
ATOM 887 C CA . LYS A 1 117 ? 8.508 12.156 -4.02 1 88.12 117 LYS A CA 1
ATOM 888 C C . LYS A 1 117 ? 7.598 10.93 -3.992 1 88.12 117 LYS A C 1
ATOM 890 O O . LYS A 1 117 ? 7.395 10.281 -5.02 1 88.12 117 LYS A O 1
ATOM 895 N N . MET A 1 118 ? 7.008 10.688 -2.857 1 88.88 118 MET A N 1
ATOM 896 C CA . MET A 1 118 ? 6.133 9.531 -2.689 1 88.88 118 MET A CA 1
ATOM 897 C C . MET A 1 118 ? 4.891 9.656 -3.566 1 88.88 118 MET A C 1
ATOM 899 O O . MET A 1 118 ? 4.477 8.688 -4.203 1 88.88 118 MET A O 1
ATOM 903 N N . MET A 1 119 ? 4.367 10.805 -3.57 1 86.75 119 MET A N 1
ATOM 904 C CA . MET A 1 119 ? 3.115 11.031 -4.285 1 86.75 119 MET A CA 1
ATOM 905 C C . MET A 1 119 ? 3.332 11 -5.793 1 86.75 119 MET A C 1
ATOM 907 O O . MET A 1 119 ? 2.5 10.469 -6.531 1 86.75 119 MET A O 1
ATOM 911 N N . LYS A 1 120 ? 4.43 11.539 -6.223 1 83.06 120 LYS A N 1
ATOM 912 C CA . LYS A 1 120 ? 4.734 11.633 -7.645 1 83.06 120 LYS A CA 1
ATOM 913 C C . LYS A 1 120 ? 4.898 10.242 -8.258 1 83.06 120 LYS A C 1
ATOM 915 O O . LYS A 1 120 ? 4.426 9.992 -9.367 1 83.06 120 LYS A O 1
ATOM 920 N N . LEU A 1 121 ? 5.473 9.383 -7.523 1 78.12 121 LEU A N 1
ATOM 921 C CA . LEU A 1 121 ? 5.746 8.062 -8.078 1 78.12 121 LEU A CA 1
ATOM 922 C C . LEU A 1 121 ? 4.832 7.008 -7.461 1 78.12 121 LEU A C 1
ATOM 924 O O . LEU A 1 121 ? 4.996 5.812 -7.711 1 78.12 121 LEU A O 1
ATOM 928 N N . ASN A 1 122 ? 3.988 7.422 -6.621 1 79.06 122 ASN A N 1
ATOM 929 C CA . ASN A 1 122 ? 2.986 6.582 -5.977 1 79.06 122 ASN A CA 1
ATOM 930 C C . ASN A 1 122 ? 3.633 5.445 -5.188 1 79.06 122 ASN A C 1
ATOM 932 O O . ASN A 1 122 ? 3.264 4.281 -5.355 1 79.06 122 ASN A O 1
ATOM 936 N N . VAL A 1 123 ? 4.637 5.793 -4.465 1 81.38 123 VAL A N 1
ATOM 937 C CA . VAL A 1 123 ? 5.246 4.816 -3.568 1 81.38 123 VAL A CA 1
ATOM 938 C C . VAL A 1 123 ? 4.867 5.129 -2.123 1 81.38 123 VAL A C 1
ATOM 940 O O . VAL A 1 123 ? 4.703 6.297 -1.757 1 81.38 123 VAL A O 1
ATOM 943 N N . ASN A 1 124 ? 4.793 4.094 -1.277 1 82.38 124 ASN A N 1
ATOM 944 C CA . ASN A 1 124 ? 4.348 4.27 0.102 1 82.38 124 ASN A CA 1
ATOM 945 C C . ASN A 1 124 ? 5.527 4.332 1.067 1 82.38 124 ASN A C 1
ATOM 947 O O . ASN A 1 124 ? 5.375 4.75 2.217 1 82.38 124 ASN A O 1
ATOM 951 N N . ARG A 1 125 ? 6.695 3.967 0.543 1 85.88 125 ARG A N 1
ATOM 952 C CA . ARG A 1 125 ? 7.863 3.896 1.412 1 85.88 125 ARG A CA 1
ATOM 953 C C . ARG A 1 125 ? 9.117 4.367 0.681 1 85.88 125 ARG A C 1
ATOM 955 O O . ARG A 1 125 ? 9.305 4.066 -0.501 1 85.88 125 ARG A O 1
ATOM 962 N N . LEU A 1 126 ? 9.867 5.148 1.402 1 90.75 126 LEU A N 1
ATOM 963 C CA . LEU A 1 126 ? 11.156 5.609 0.889 1 90.75 126 LEU A CA 1
ATOM 964 C C . LEU A 1 126 ? 12.297 5.141 1.782 1 90.75 126 LEU A C 1
ATOM 966 O O . LEU A 1 126 ? 12.305 5.41 2.984 1 90.75 126 LEU A O 1
ATOM 970 N N . PRO A 1 127 ? 13.234 4.453 1.212 1 91.81 127 PRO A N 1
ATOM 971 C CA . PRO A 1 127 ? 14.453 4.195 1.983 1 91.81 127 PRO A CA 1
ATOM 972 C C . PRO A 1 127 ? 15.195 5.477 2.361 1 91.81 127 PRO A C 1
ATOM 974 O O . PRO A 1 127 ? 15.266 6.414 1.561 1 91.81 127 PRO A O 1
ATOM 977 N N . VAL A 1 128 ? 15.648 5.516 3.561 1 93.25 128 VAL A N 1
ATOM 978 C CA . VAL A 1 128 ? 16.484 6.621 4.027 1 93.25 128 VAL A CA 1
ATOM 979 C C . VAL A 1 128 ? 17.953 6.219 3.975 1 93.25 128 VAL A C 1
ATOM 981 O O . VAL A 1 128 ? 18.359 5.246 4.613 1 93.25 128 VAL A O 1
ATOM 984 N N . LEU A 1 129 ? 18.672 7 3.193 1 92.19 129 LEU A N 1
ATOM 985 C CA . LEU A 1 129 ? 20.078 6.648 2.986 1 92.19 129 LEU A CA 1
ATOM 986 C C . LEU A 1 129 ? 21 7.711 3.578 1 92.19 129 LEU A C 1
ATOM 988 O O . LEU A 1 129 ? 20.719 8.906 3.488 1 92.19 129 LEU A O 1
ATOM 992 N N . GLU A 1 130 ? 22 7.238 4.254 1 91.38 130 GLU A N 1
ATOM 993 C CA . GLU A 1 130 ? 23.125 8.07 4.672 1 91.38 130 GLU A CA 1
ATOM 994 C C . GLU A 1 130 ? 24.438 7.605 4.031 1 91.38 130 GLU A C 1
ATOM 996 O O . GLU A 1 130 ? 24.922 6.523 4.34 1 91.38 130 GLU A O 1
ATOM 1001 N N . GLN A 1 131 ? 24.953 8.367 3.143 1 87 131 GLN A N 1
ATOM 1002 C CA . GLN A 1 131 ? 26.156 8.016 2.412 1 87 131 GLN A CA 1
ATOM 1003 C C . GLN A 1 131 ? 26.016 6.676 1.697 1 87 131 GLN A C 1
ATOM 1005 O O . GLN A 1 131 ? 26.891 5.812 1.791 1 87 131 GLN A O 1
ATOM 1010 N N . GLY A 1 132 ? 24.766 6.414 1.142 1 83.12 132 GLY A N 1
ATOM 1011 C CA . GLY A 1 132 ? 24.5 5.219 0.356 1 83.12 132 GLY A CA 1
ATOM 1012 C C . GLY A 1 132 ? 24.109 4.023 1.203 1 83.12 132 GLY A C 1
ATOM 1013 O O . GLY A 1 132 ? 23.766 2.967 0.671 1 83.12 132 GLY A O 1
ATOM 1014 N N . ILE A 1 133 ? 24.141 4.266 2.479 1 89.94 133 ILE A N 1
ATOM 1015 C CA . ILE A 1 133 ? 23.828 3.184 3.404 1 89.94 133 ILE A CA 1
ATOM 1016 C C . ILE A 1 133 ? 22.391 3.352 3.918 1 89.94 133 ILE A C 1
ATOM 1018 O O . ILE A 1 133 ? 21.984 4.453 4.285 1 89.94 133 ILE A O 1
ATOM 1022 N N . LEU A 1 134 ? 21.688 2.236 3.906 1 92.12 134 LEU A N 1
ATOM 1023 C CA . LEU A 1 134 ? 20.312 2.26 4.406 1 92.12 134 LEU A CA 1
ATOM 1024 C C . LEU A 1 134 ? 20.297 2.457 5.918 1 92.12 134 LEU A C 1
ATOM 1026 O O . LEU A 1 134 ? 20.859 1.652 6.664 1 92.12 134 LEU A O 1
ATOM 1030 N N . VAL A 1 135 ? 19.609 3.467 6.383 1 90.88 135 VAL A N 1
ATOM 1031 C CA . VAL A 1 135 ? 19.578 3.719 7.82 1 90.88 135 VAL A CA 1
ATOM 1032 C C . VAL A 1 135 ? 18.141 3.633 8.328 1 90.88 135 VAL A C 1
ATOM 1034 O O . VAL A 1 135 ? 17.906 3.637 9.539 1 90.88 135 VAL A O 1
ATOM 1037 N N . GLY A 1 136 ? 17.188 3.582 7.422 1 90.38 136 GLY A N 1
ATOM 1038 C CA . GLY A 1 136 ? 15.789 3.467 7.816 1 90.38 136 GLY A CA 1
ATOM 1039 C C . GLY A 1 136 ? 14.828 3.525 6.641 1 90.38 136 GLY A C 1
ATOM 1040 O O . GLY A 1 136 ? 15.25 3.461 5.484 1 90.38 136 GLY A O 1
ATOM 1041 N N . ILE A 1 137 ? 13.594 3.5 6.934 1 89.75 137 ILE A N 1
ATOM 1042 C CA . ILE A 1 137 ? 12.531 3.625 5.949 1 89.75 137 ILE A CA 1
ATOM 1043 C C . ILE A 1 137 ? 11.523 4.684 6.402 1 89.75 137 ILE A C 1
ATOM 1045 O O . ILE A 1 137 ? 11.172 4.742 7.582 1 89.75 137 ILE A O 1
ATOM 1049 N N . LEU A 1 138 ? 11.164 5.57 5.566 1 89.75 138 LEU A N 1
ATOM 1050 C CA . LEU A 1 138 ? 10.109 6.543 5.805 1 89.75 138 LEU A CA 1
ATOM 1051 C C . LEU A 1 138 ? 8.836 6.156 5.059 1 89.75 138 LEU A C 1
ATOM 1053 O O . LEU A 1 138 ? 8.836 6.055 3.83 1 89.75 138 LEU A O 1
ATOM 1057 N N . SER A 1 139 ? 7.773 5.918 5.781 1 88.62 139 SER A N 1
ATOM 1058 C CA . SER A 1 139 ? 6.508 5.539 5.16 1 88.62 139 SER A CA 1
ATOM 1059 C C . SER A 1 139 ? 5.488 6.668 5.242 1 88.62 139 SER A C 1
ATOM 1061 O O . SER A 1 139 ? 5.695 7.648 5.961 1 88.62 139 SER A O 1
ATOM 1063 N N . ARG A 1 140 ? 4.453 6.492 4.484 1 88.19 140 ARG A N 1
ATOM 1064 C CA . ARG A 1 140 ? 3.363 7.457 4.582 1 88.19 140 ARG A CA 1
ATOM 1065 C C . ARG A 1 140 ? 2.756 7.457 5.98 1 88.19 140 ARG A C 1
ATOM 1067 O O . ARG A 1 140 ? 2.361 8.508 6.492 1 88.19 140 ARG A O 1
ATOM 1074 N N . SER A 1 141 ? 2.727 6.293 6.527 1 86.5 141 SER A N 1
ATOM 1075 C CA . SER A 1 141 ? 2.223 6.199 7.895 1 86.5 141 SER A CA 1
ATOM 1076 C C . SER A 1 141 ? 3.09 7 8.859 1 86.5 141 SER A C 1
ATOM 1078 O O . SER A 1 141 ? 2.576 7.621 9.797 1 86.5 141 SER A O 1
ATOM 1080 N N . ASP A 1 142 ? 4.363 6.945 8.719 1 86.06 142 ASP A N 1
ATOM 1081 C CA . ASP A 1 142 ? 5.262 7.742 9.547 1 86.06 142 ASP A CA 1
ATOM 1082 C C . ASP A 1 142 ? 4.93 9.227 9.453 1 86.06 142 ASP A C 1
ATOM 1084 O O . ASP A 1 142 ? 4.949 9.945 10.453 1 86.06 142 ASP A O 1
ATOM 1088 N N . ILE A 1 143 ? 4.672 9.625 8.234 1 86.75 143 ILE A N 1
ATOM 1089 C CA . ILE A 1 143 ? 4.371 11.031 7.992 1 86.75 143 ILE A CA 1
ATOM 1090 C C . ILE A 1 143 ? 3.045 11.398 8.656 1 86.75 143 ILE A C 1
ATOM 1092 O O . ILE A 1 143 ? 2.928 12.453 9.281 1 86.75 143 ILE A O 1
ATOM 1096 N N . ILE A 1 144 ? 2.105 10.578 8.523 1 86.75 144 ILE A N 1
ATOM 1097 C CA . ILE A 1 144 ? 0.802 10.789 9.141 1 86.75 144 ILE A CA 1
ATOM 1098 C C . ILE A 1 144 ? 0.959 10.906 10.656 1 86.75 144 ILE A C 1
ATOM 1100 O O . ILE A 1 144 ? 0.386 11.797 11.281 1 86.75 144 ILE A O 1
ATOM 1104 N N . PHE A 1 145 ? 1.72 10.016 11.258 1 84.06 145 PHE A N 1
ATOM 1105 C CA . PHE A 1 145 ? 1.96 10.062 12.695 1 84.06 145 PHE A CA 1
ATOM 1106 C C . PHE A 1 145 ? 2.662 11.359 13.086 1 84.06 145 PHE A C 1
ATOM 1108 O O . PHE A 1 145 ? 2.377 11.945 14.133 1 84.06 145 PHE A O 1
ATOM 1115 N N . HIS A 1 146 ? 3.514 11.719 12.234 1 81.06 146 HIS A N 1
ATOM 1116 C CA . HIS A 1 146 ? 4.238 12.953 12.492 1 81.06 146 HIS A CA 1
ATOM 1117 C C . HIS A 1 146 ? 3.293 14.156 12.508 1 81.06 146 HIS A C 1
ATOM 1119 O O . HIS A 1 146 ? 3.439 15.055 13.336 1 81.06 146 HIS A O 1
ATOM 1125 N N . ILE A 1 147 ? 2.361 14.094 11.641 1 79.88 147 ILE A N 1
ATOM 1126 C CA . ILE A 1 147 ? 1.444 15.219 11.477 1 79.88 147 ILE A CA 1
ATOM 1127 C C . ILE A 1 147 ? 0.366 15.156 12.555 1 79.88 147 ILE A C 1
ATOM 1129 O O . ILE A 1 147 ? 0.029 16.188 13.164 1 79.88 147 ILE A O 1
ATOM 1133 N N . TYR A 1 148 ? -0.231 13.945 12.781 1 77.12 148 TYR A N 1
ATOM 1134 C CA . TYR A 1 148 ? -1.429 13.836 13.602 1 77.12 148 TYR A CA 1
ATOM 1135 C C . TYR A 1 148 ? -1.087 13.328 15 1 77.12 148 TYR A C 1
ATOM 1137 O O . TYR A 1 148 ? -1.858 13.516 15.938 1 77.12 148 TYR A O 1
ATOM 1145 N N . LYS A 1 149 ? -0.371 12.148 15.266 1 68 149 LYS A N 1
ATOM 1146 C CA . LYS A 1 149 ? -0.203 11.539 16.578 1 68 149 LYS A CA 1
ATOM 1147 C C . LYS A 1 149 ? 1.107 11.977 17.234 1 68 149 LYS A C 1
ATOM 1149 O O . LYS A 1 149 ? 2.129 12.109 16.547 1 68 149 LYS A O 1
ATOM 1154 N N . LYS A 1 150 ? 1.231 12.828 18.234 1 54.97 150 LYS A N 1
ATOM 1155 C CA . LYS A 1 150 ? 2.379 12.688 19.125 1 54.97 150 LYS A CA 1
ATOM 1156 C C . LYS A 1 150 ? 2.742 11.219 19.328 1 54.97 150 LYS A C 1
ATOM 1158 O O . LYS A 1 150 ? 1.862 10.383 19.531 1 54.97 150 LYS A O 1
ATOM 1163 N N . LYS A 1 151 ? 3.828 10.609 18.578 1 42.38 151 LYS A N 1
ATOM 1164 C CA . LYS A 1 151 ? 4.258 9.297 19.062 1 42.38 151 LYS A CA 1
ATOM 1165 C C . LYS A 1 151 ? 3.895 9.117 20.531 1 42.38 151 LYS A C 1
ATOM 1167 O O . LYS A 1 151 ? 4.266 9.93 21.375 1 42.38 151 LYS A O 1
ATOM 1172 N N . ILE A 1 152 ? 2.496 8.648 20.875 1 33 152 ILE A N 1
ATOM 1173 C CA . ILE A 1 152 ? 2.506 8.312 22.297 1 33 152 ILE A CA 1
ATOM 1174 C C . ILE A 1 152 ? 3.732 7.461 22.625 1 33 152 ILE A C 1
ATOM 1176 O O . ILE A 1 152 ? 4.035 6.504 21.906 1 33 152 ILE A O 1
ATOM 1180 N N . MET B 1 1 ? -8.883 -14.406 3.99 1 57.59 1 MET B N 1
ATOM 1181 C CA . MET B 1 1 ? -9.727 -13.219 4.121 1 57.59 1 MET B CA 1
ATOM 1182 C C . MET B 1 1 ? -9.672 -12.672 5.543 1 57.59 1 MET B C 1
ATOM 1184 O O . MET B 1 1 ? -9.539 -13.43 6.504 1 57.59 1 MET B O 1
ATOM 1188 N N . THR B 1 2 ? -9.367 -11.352 5.672 1 60.44 2 THR B N 1
ATOM 1189 C CA . THR B 1 2 ? -9.406 -10.766 7.004 1 60.44 2 THR B CA 1
ATOM 1190 C C . THR B 1 2 ? -10.812 -10.273 7.336 1 60.44 2 THR B C 1
ATOM 1192 O O . THR B 1 2 ? -11.43 -9.547 6.547 1 60.44 2 THR B O 1
ATOM 1195 N N . THR B 1 3 ? -11.5 -10.906 8.312 1 61.66 3 THR B N 1
ATOM 1196 C CA . THR B 1 3 ? -12.852 -10.57 8.734 1 61.66 3 THR B CA 1
ATOM 1197 C C . THR B 1 3 ? -12.859 -9.281 9.562 1 61.66 3 THR B C 1
ATOM 1199 O O . THR B 1 3 ? -13.859 -8.57 9.609 1 61.66 3 THR B O 1
ATOM 1202 N N . GLN B 1 4 ? -11.836 -9.078 10.258 1 64.5 4 GLN B N 1
ATOM 1203 C CA . GLN B 1 4 ? -11.805 -7.82 10.992 1 64.5 4 GLN B CA 1
ATOM 1204 C C . GLN B 1 4 ? -11.289 -6.684 10.117 1 64.5 4 GLN B C 1
ATOM 1206 O O . GLN B 1 4 ? -10.086 -6.445 10.047 1 64.5 4 GLN B O 1
ATOM 1211 N N . VAL B 1 5 ? -12.25 -6.164 9.375 1 73.56 5 VAL B N 1
ATOM 1212 C CA . VAL B 1 5 ? -11.945 -5.164 8.352 1 73.56 5 VAL B CA 1
ATOM 1213 C C . VAL B 1 5 ? -11.938 -3.773 8.984 1 73.56 5 VAL B C 1
ATOM 1215 O O . VAL B 1 5 ? -12.828 -3.434 9.758 1 73.56 5 VAL B O 1
ATOM 1218 N N . LEU B 1 6 ? -10.898 -3.076 8.875 1 85.62 6 LEU B N 1
ATOM 1219 C CA . LEU B 1 6 ? -10.898 -1.678 9.289 1 85.62 6 LEU B CA 1
ATOM 1220 C C . LEU B 1 6 ? -11.852 -0.856 8.43 1 85.62 6 LEU B C 1
ATOM 1222 O O . LEU B 1 6 ? -11.734 -0.84 7.203 1 85.62 6 LEU B O 1
ATOM 1226 N N . THR B 1 7 ? -12.922 -0.435 9.047 1 92.88 7 THR B N 1
ATOM 1227 C CA . THR B 1 7 ? -13.875 0.437 8.367 1 92.88 7 THR B CA 1
ATOM 1228 C C . THR B 1 7 ? -13.969 1.786 9.078 1 92.88 7 THR B C 1
ATOM 1230 O O . THR B 1 7 ? -13.57 1.917 10.234 1 92.88 7 THR B O 1
ATOM 1233 N N . VAL B 1 8 ? -14.406 2.723 8.32 1 95.06 8 VAL B N 1
ATOM 1234 C CA . VAL B 1 8 ? -14.656 4.039 8.898 1 95.06 8 VAL B CA 1
ATOM 1235 C C . VAL B 1 8 ? -16.062 4.5 8.539 1 95.06 8 VAL B C 1
ATOM 1237 O O . VAL B 1 8 ? -16.672 3.99 7.594 1 95.06 8 VAL B O 1
ATOM 1240 N N . LYS B 1 9 ? -16.531 5.43 9.359 1 97.06 9 LYS B N 1
ATOM 1241 C CA . LYS B 1 9 ? -17.844 6.02 9.102 1 97.06 9 LYS B CA 1
ATOM 1242 C C . LYS B 1 9 ? -17.719 7.309 8.289 1 97.06 9 LYS B C 1
ATOM 1244 O O . LYS B 1 9 ? -16.703 8 8.375 1 97.06 9 LYS B O 1
ATOM 1249 N N . PRO B 1 10 ? -18.812 7.562 7.465 1 96.88 10 PRO B N 1
ATOM 1250 C CA . PRO B 1 10 ? -18.766 8.797 6.684 1 96.88 10 PRO B CA 1
ATOM 1251 C C . PRO B 1 10 ? -18.688 10.047 7.559 1 96.88 10 PRO B C 1
ATOM 1253 O O . PRO B 1 10 ? -18.125 11.07 7.137 1 96.88 10 PRO B O 1
ATOM 1256 N N . THR B 1 11 ? -19.109 9.945 8.781 1 97.38 11 THR B N 1
ATOM 1257 C CA . THR B 1 11 ? -19.172 11.094 9.672 1 97.38 11 THR B CA 1
ATOM 1258 C C . THR B 1 11 ? -17.891 11.219 10.492 1 97.38 11 THR B C 1
ATOM 1260 O O . THR B 1 11 ? -17.719 12.203 11.219 1 97.38 11 THR B O 1
ATOM 1263 N N . ASP B 1 12 ? -17.062 10.219 10.438 1 96.69 12 ASP B N 1
ATOM 1264 C CA . ASP B 1 12 ? -15.773 10.344 11.109 1 96.69 12 ASP B CA 1
ATOM 1265 C C . ASP B 1 12 ? -14.984 11.531 10.57 1 96.69 12 ASP B C 1
ATOM 1267 O O . ASP B 1 12 ? -15.133 11.906 9.406 1 96.69 12 ASP B O 1
ATOM 1271 N N . THR B 1 13 ? -14.18 12.086 11.422 1 96.19 13 THR B N 1
ATOM 1272 C CA . THR B 1 13 ? -13.266 13.117 10.93 1 96.19 13 THR B CA 1
ATOM 1273 C C . THR B 1 13 ? -12.102 12.492 10.172 1 96.19 13 THR B C 1
ATOM 1275 O O . THR B 1 13 ? -11.75 11.336 10.406 1 96.19 13 THR B O 1
ATOM 1278 N N . VAL B 1 14 ? -11.523 13.234 9.328 1 93.81 14 VAL B N 1
ATOM 1279 C CA . VAL B 1 14 ? -10.352 12.805 8.57 1 93.81 14 VAL B CA 1
ATOM 1280 C C . VAL B 1 14 ? -9.219 12.453 9.531 1 93.81 14 VAL B C 1
ATOM 1282 O O . VAL B 1 14 ? -8.547 11.438 9.359 1 93.81 14 VAL B O 1
ATOM 1285 N N . LYS B 1 15 ? -9.102 13.234 10.539 1 91.31 15 LYS B N 1
ATOM 1286 C CA . LYS B 1 15 ? -8.062 12.984 11.531 1 91.31 15 LYS B CA 1
ATOM 1287 C C . LYS B 1 15 ? -8.234 11.617 12.172 1 91.31 15 LYS B C 1
ATOM 1289 O O . LYS B 1 15 ? -7.285 10.828 12.234 1 91.31 15 LYS B O 1
ATOM 1294 N N . ARG B 1 16 ? -9.383 11.336 12.586 1 92.19 16 ARG B N 1
ATOM 1295 C CA . ARG B 1 16 ? -9.641 10.055 13.234 1 92.19 16 ARG B CA 1
ATOM 1296 C C . ARG B 1 16 ? -9.398 8.891 12.273 1 92.19 16 ARG B C 1
ATOM 1298 O O . ARG B 1 16 ? -8.797 7.887 12.641 1 92.19 16 ARG B O 1
ATOM 1305 N N . ALA B 1 17 ? -9.883 9.078 11.102 1 93.5 17 ALA B N 1
ATOM 1306 C CA . ALA B 1 17 ? -9.766 8.023 10.094 1 93.5 17 ALA B CA 1
ATOM 1307 C C . ALA B 1 17 ? -8.297 7.734 9.781 1 93.5 17 ALA B C 1
ATOM 1309 O O . ALA B 1 17 ? -7.887 6.57 9.742 1 93.5 17 ALA B O 1
ATOM 1310 N N . ILE B 1 18 ? -7.516 8.711 9.609 1 91.25 18 ILE B N 1
ATOM 1311 C CA . ILE B 1 18 ? -6.145 8.523 9.148 1 91.25 18 ILE B CA 1
ATOM 1312 C C . ILE B 1 18 ? -5.293 7.965 10.289 1 91.25 18 ILE B C 1
ATOM 1314 O O . ILE B 1 18 ? -4.371 7.18 10.055 1 91.25 18 ILE B O 1
ATOM 1318 N N . ILE B 1 19 ? -5.594 8.383 11.461 1 89.5 19 ILE B N 1
ATOM 1319 C CA . ILE B 1 19 ? -4.879 7.844 12.617 1 89.5 19 ILE B CA 1
ATOM 1320 C C . ILE B 1 19 ? -5.16 6.348 12.734 1 89.5 19 ILE B C 1
ATOM 1322 O O . ILE B 1 19 ? -4.246 5.555 12.992 1 89.5 19 ILE B O 1
ATOM 1326 N N . LYS B 1 20 ? -6.344 6.023 12.539 1 90 20 LYS B N 1
ATOM 1327 C CA . LYS B 1 20 ? -6.715 4.609 12.57 1 90 20 LYS B CA 1
ATOM 1328 C C . LYS B 1 20 ? -5.953 3.822 11.508 1 90 20 LYS B C 1
ATOM 1330 O O . LYS B 1 20 ? -5.457 2.727 11.781 1 90 20 LYS B O 1
ATOM 1335 N N . LEU B 1 21 ? -5.891 4.355 10.312 1 88.69 21 LEU B N 1
ATOM 1336 C CA . LEU B 1 21 ? -5.168 3.709 9.227 1 88.69 21 LEU B CA 1
ATOM 1337 C C . LEU B 1 21 ? -3.697 3.52 9.586 1 88.69 21 LEU B C 1
ATOM 1339 O O . LEU B 1 21 ? -3.137 2.439 9.383 1 88.69 21 LEU B O 1
ATOM 1343 N N . ALA B 1 22 ? -3.133 4.551 10.125 1 86.19 22 ALA B N 1
ATOM 1344 C CA . ALA B 1 22 ? -1.712 4.523 10.469 1 86.19 22 ALA B CA 1
ATOM 1345 C C . ALA B 1 22 ? -1.433 3.523 11.586 1 86.19 22 ALA B C 1
ATOM 1347 O O . ALA B 1 22 ? -0.45 2.779 11.523 1 86.19 22 ALA B O 1
ATOM 1348 N N . VAL B 1 23 ? -2.281 3.471 12.57 1 84.75 23 VAL B N 1
ATOM 1349 C CA . VAL B 1 23 ? -2.115 2.586 13.719 1 84.75 23 VAL B CA 1
ATOM 1350 C C . VAL B 1 23 ? -2.195 1.13 13.266 1 84.75 23 VAL B C 1
ATOM 1352 O O . VAL B 1 23 ? -1.406 0.292 13.711 1 84.75 23 VAL B O 1
ATOM 1355 N N . ASP B 1 24 ? -3.062 0.869 12.359 1 81.5 24 ASP B N 1
ATOM 1356 C CA . ASP B 1 24 ? -3.283 -0.503 11.914 1 81.5 24 ASP B CA 1
ATOM 1357 C C . ASP B 1 24 ? -2.391 -0.844 10.719 1 81.5 24 ASP B C 1
ATOM 1359 O O . ASP B 1 24 ? -2.434 -1.964 10.211 1 81.5 24 ASP B O 1
ATOM 1363 N N . ASN B 1 25 ? -1.659 0.085 10.281 1 79.62 25 ASN B N 1
ATOM 1364 C CA . ASN B 1 25 ? -0.75 -0.079 9.156 1 79.62 25 ASN B CA 1
ATOM 1365 C C . ASN B 1 25 ? -1.492 -0.53 7.898 1 79.62 25 ASN B C 1
ATOM 1367 O O . ASN B 1 25 ? -1.094 -1.501 7.254 1 79.62 25 ASN B O 1
ATOM 1371 N N . VAL B 1 26 ? -2.611 0.14 7.738 1 83.38 26 VAL B N 1
ATOM 1372 C CA . VAL B 1 26 ? -3.385 -0.087 6.523 1 83.38 26 VAL B CA 1
ATOM 1373 C C . VAL B 1 26 ? -3.451 1.2 5.703 1 83.38 26 VAL B C 1
ATOM 1375 O O . VAL B 1 26 ? -3.523 2.297 6.266 1 83.38 26 VAL B O 1
ATOM 1378 N N . THR B 1 27 ? -3.451 1.038 4.406 1 84.5 27 THR B N 1
ATOM 1379 C CA . THR B 1 27 ? -3.314 2.207 3.545 1 84.5 27 THR B CA 1
ATOM 1380 C C . THR B 1 27 ? -4.684 2.777 3.186 1 84.5 27 THR B C 1
ATOM 1382 O O . THR B 1 27 ? -4.781 3.896 2.678 1 84.5 27 THR B O 1
ATOM 1385 N N . GLY B 1 28 ? -5.695 2.014 3.455 1 87.62 28 GLY B N 1
ATOM 1386 C CA . GLY B 1 28 ? -7.043 2.449 3.129 1 87.62 28 GLY B CA 1
ATOM 1387 C C . GLY B 1 28 ? -8.117 1.672 3.869 1 87.62 28 GLY B C 1
ATOM 1388 O O . GLY B 1 28 ? -7.855 0.588 4.395 1 87.62 28 GLY B O 1
ATOM 1389 N N . ALA B 1 29 ? -9.32 2.293 3.877 1 91.31 29 ALA B N 1
ATOM 1390 C CA . ALA B 1 29 ? -10.453 1.675 4.562 1 91.31 29 ALA B CA 1
ATOM 1391 C C . ALA B 1 29 ? -11.758 1.932 3.814 1 91.31 29 ALA B C 1
ATOM 1393 O O . ALA B 1 29 ? -11.93 2.992 3.209 1 91.31 29 ALA B O 1
ATOM 1394 N N . ALA B 1 30 ? -12.57 0.973 3.867 1 92.69 30 ALA B N 1
ATOM 1395 C CA . ALA B 1 30 ? -13.922 1.148 3.338 1 92.69 30 ALA B CA 1
ATOM 1396 C C . ALA B 1 30 ? -14.75 2.053 4.246 1 92.69 30 ALA B C 1
ATOM 1398 O O . ALA B 1 30 ? -14.648 1.975 5.473 1 92.69 30 ALA B O 1
ATOM 1399 N N . VAL B 1 31 ? -15.469 2.904 3.596 1 95.06 31 VAL B N 1
ATOM 1400 C CA . VAL B 1 31 ? -16.438 3.723 4.324 1 95.06 31 VAL B CA 1
ATOM 1401 C C . VAL B 1 31 ? -17.797 3.055 4.293 1 95.06 31 VAL B C 1
ATOM 1403 O O . VAL B 1 31 ? -18.328 2.756 3.219 1 95.06 31 VAL B O 1
ATOM 1406 N N . VAL B 1 32 ? -18.328 2.832 5.457 1 94.94 32 VAL B N 1
ATOM 1407 C CA . VAL B 1 32 ? -19.594 2.09 5.523 1 94.94 32 VAL B CA 1
ATOM 1408 C C . VAL B 1 32 ? -20.625 2.902 6.281 1 94.94 32 VAL B C 1
ATOM 1410 O O . VAL B 1 32 ? -20.297 3.695 7.164 1 94.94 32 VAL B O 1
ATOM 1413 N N . ASP B 1 33 ? -21.828 2.707 5.875 1 94.56 33 ASP B N 1
ATOM 1414 C CA . ASP B 1 33 ? -22.906 3.369 6.602 1 94.56 33 ASP B CA 1
ATOM 1415 C C . ASP B 1 33 ? -23.344 2.541 7.805 1 94.56 33 ASP B C 1
ATOM 1417 O O . ASP B 1 33 ? -22.656 1.604 8.203 1 94.56 33 ASP B O 1
ATOM 1421 N N . ASN B 1 34 ? -24.406 2.938 8.445 1 93.5 34 ASN B N 1
ATOM 1422 C CA . ASN B 1 34 ? -24.859 2.311 9.68 1 93.5 34 ASN B CA 1
ATOM 1423 C C . ASN B 1 34 ? -25.344 0.885 9.438 1 93.5 34 ASN B C 1
ATOM 1425 O O . ASN B 1 34 ? -25.469 0.1 10.383 1 93.5 34 ASN B O 1
ATOM 1429 N N . ARG B 1 35 ? -25.641 0.496 8.195 1 92.19 35 ARG B N 1
ATOM 1430 C CA . ARG B 1 35 ? -26.078 -0.849 7.852 1 92.19 35 ARG B CA 1
ATOM 1431 C C . ARG B 1 35 ? -24.953 -1.672 7.254 1 92.19 35 ARG B C 1
ATOM 1433 O O . ARG B 1 35 ? -25.188 -2.713 6.637 1 92.19 35 ARG B O 1
ATOM 1440 N N . ASN B 1 36 ? -23.75 -1.14 7.277 1 91.12 36 ASN B N 1
ATOM 1441 C CA . ASN B 1 36 ? -22.547 -1.796 6.785 1 91.12 36 ASN B CA 1
ATOM 1442 C C . ASN B 1 36 ? -22.516 -1.869 5.262 1 91.12 36 ASN B C 1
ATOM 1444 O O . ASN B 1 36 ? -21.922 -2.783 4.688 1 91.12 36 ASN B O 1
ATOM 1448 N N . HIS B 1 37 ? -23.234 -0.96 4.684 1 92.5 37 HIS B N 1
ATOM 1449 C CA . HIS B 1 37 ? -23.109 -0.773 3.242 1 92.5 37 HIS B CA 1
ATOM 1450 C C . HIS B 1 37 ? -21.891 0.071 2.902 1 92.5 37 HIS B C 1
ATOM 1452 O O . HIS B 1 37 ? -21.672 1.123 3.506 1 92.5 37 HIS B O 1
ATOM 1458 N N . VAL B 1 38 ? -21.203 -0.48 1.952 1 92.81 38 VAL B N 1
ATOM 1459 C CA . VAL B 1 38 ? -20.031 0.282 1.525 1 92.81 38 VAL B CA 1
ATOM 1460 C C . VAL B 1 38 ? -20.469 1.47 0.673 1 92.81 38 VAL B C 1
ATOM 1462 O O . VAL B 1 38 ? -21.141 1.295 -0.353 1 92.81 38 VAL B O 1
ATOM 1465 N N . ILE B 1 39 ? -20.109 2.633 1.102 1 93.56 39 ILE B N 1
ATOM 1466 C CA . ILE B 1 39 ? -20.562 3.816 0.376 1 93.56 39 ILE B CA 1
ATOM 1467 C C . ILE B 1 39 ? -19.344 4.578 -0.167 1 93.56 39 ILE B C 1
ATOM 1469 O O . ILE B 1 39 ? -19.5 5.594 -0.849 1 93.56 39 ILE B O 1
ATOM 1473 N N . GLY B 1 40 ? -18.156 4.125 0.113 1 92.31 40 GLY B N 1
ATOM 1474 C CA . GLY B 1 40 ? -16.938 4.758 -0.38 1 92.31 40 GLY B CA 1
ATOM 1475 C C . GLY B 1 40 ? -15.672 4.105 0.14 1 92.31 40 GLY B C 1
ATOM 1476 O O . GLY B 1 40 ? -15.719 3.016 0.712 1 92.31 40 GLY B O 1
ATOM 1477 N N . MET B 1 41 ? -14.578 4.715 -0.168 1 92.19 41 MET B N 1
ATOM 1478 C CA . MET B 1 41 ? -13.258 4.32 0.3 1 92.19 41 MET B CA 1
ATOM 1479 C C . MET B 1 41 ? -12.398 5.547 0.609 1 92.19 41 MET B C 1
ATOM 1481 O O . MET B 1 41 ? -12.539 6.582 -0.043 1 92.19 41 MET B O 1
ATOM 1485 N N . ILE B 1 42 ? -11.617 5.441 1.631 1 92.44 42 ILE B N 1
ATOM 1486 C CA . ILE B 1 42 ? -10.648 6.496 1.938 1 92.44 42 ILE B CA 1
ATOM 1487 C C . ILE B 1 42 ? -9.266 5.887 2.111 1 92.44 42 ILE B C 1
ATOM 1489 O O . ILE B 1 42 ? -9.117 4.816 2.707 1 92.44 42 ILE B O 1
ATOM 1493 N N . THR B 1 43 ? -8.289 6.523 1.563 1 89.75 43 THR B N 1
ATOM 1494 C CA . THR B 1 43 ? -6.914 6.047 1.673 1 89.75 43 THR B CA 1
ATOM 1495 C C . THR B 1 43 ? -6.008 7.141 2.234 1 89.75 43 THR B C 1
ATOM 1497 O O . THR B 1 43 ? -6.41 8.297 2.334 1 89.75 43 THR B O 1
ATOM 1500 N N . GLU B 1 44 ? -4.848 6.711 2.65 1 90.12 44 GLU B N 1
ATOM 1501 C CA . GLU B 1 44 ? -3.852 7.68 3.092 1 90.12 44 GLU B CA 1
ATOM 1502 C C . GLU B 1 44 ? -3.496 8.656 1.971 1 90.12 44 GLU B C 1
ATOM 1504 O O . GLU B 1 44 ? -3.215 9.828 2.227 1 90.12 44 GLU B O 1
ATOM 1509 N N . PHE B 1 45 ? -3.572 8.148 0.813 1 87.06 45 PHE B N 1
ATOM 1510 C CA . PHE B 1 45 ? -3.268 8.992 -0.337 1 87.06 45 PHE B CA 1
ATOM 1511 C C . PHE B 1 45 ? -4.242 10.164 -0.422 1 87.06 45 PHE B C 1
ATOM 1513 O O . PHE B 1 45 ? -3.838 11.289 -0.71 1 87.06 45 PHE B O 1
ATOM 1520 N N . ASP B 1 46 ? -5.418 9.914 -0.203 1 89.69 46 ASP B N 1
ATOM 1521 C CA . ASP B 1 46 ? -6.438 10.953 -0.266 1 89.69 46 ASP B CA 1
ATOM 1522 C C . ASP B 1 46 ? -6.133 12.078 0.715 1 89.69 46 ASP B C 1
ATOM 1524 O O . ASP B 1 46 ? -6.219 13.258 0.361 1 89.69 46 ASP B O 1
ATOM 1528 N N . VAL B 1 47 ? -5.75 11.719 1.857 1 90.44 47 VAL B N 1
ATOM 1529 C CA . VAL B 1 47 ? -5.52 12.695 2.916 1 90.44 47 VAL B CA 1
ATOM 1530 C C . VAL B 1 47 ? -4.207 13.43 2.66 1 90.44 47 VAL B C 1
ATOM 1532 O O . VAL B 1 47 ? -4.145 14.656 2.779 1 90.44 47 VAL B O 1
ATOM 1535 N N . LEU B 1 48 ? -3.195 12.742 2.311 1 91 48 LEU B N 1
ATOM 1536 C CA . LEU B 1 48 ? -1.896 13.352 2.061 1 91 48 LEU B CA 1
ATOM 1537 C C . LEU B 1 48 ? -1.953 14.266 0.842 1 91 48 LEU B C 1
ATOM 1539 O O . LEU B 1 48 ? -1.305 15.32 0.816 1 91 48 LEU B O 1
ATOM 1543 N N . SER B 1 49 ? -2.717 13.852 -0.121 1 90.44 49 SER B N 1
ATOM 1544 C CA . SER B 1 49 ? -2.932 14.711 -1.279 1 90.44 49 SER B CA 1
ATOM 1545 C C . SER B 1 49 ? -3.633 16 -0.883 1 90.44 49 SER B C 1
ATOM 1547 O O . SER B 1 49 ? -3.309 17.078 -1.401 1 90.44 49 SER B O 1
ATOM 1549 N N . LEU B 1 50 ? -4.543 15.867 -0.02 1 89.62 50 LEU B N 1
ATOM 1550 C CA . LEU B 1 50 ? -5.254 17.047 0.489 1 89.62 50 LEU B CA 1
ATOM 1551 C C . LEU B 1 50 ? -4.297 17.984 1.205 1 89.62 50 LEU B C 1
ATOM 1553 O O . LEU B 1 50 ? -4.344 19.203 0.999 1 89.62 50 LEU B O 1
ATOM 1557 N N . ILE B 1 51 ? -3.467 17.453 1.983 1 87.81 51 ILE B N 1
ATOM 1558 C CA . ILE B 1 51 ? -2.498 18.25 2.73 1 87.81 51 ILE B CA 1
ATOM 1559 C C . ILE B 1 51 ? -1.581 18.984 1.761 1 87.81 51 ILE B C 1
ATOM 1561 O O . ILE B 1 51 ? -1.29 20.172 1.954 1 87.81 51 ILE B O 1
ATOM 1565 N N . ILE B 1 52 ? -1.182 18.312 0.775 1 88.19 52 ILE B N 1
ATOM 1566 C CA . ILE B 1 52 ? -0.302 18.922 -0.223 1 88.19 52 ILE B CA 1
ATOM 1567 C C . ILE B 1 52 ? -1.023 20.062 -0.926 1 88.19 52 ILE B C 1
ATOM 1569 O O . ILE B 1 52 ? -0.433 21.125 -1.171 1 88.19 52 ILE B O 1
ATOM 1573 N N . ARG B 1 53 ? -2.236 19.875 -1.215 1 88.75 53 ARG B N 1
ATOM 1574 C CA . ARG B 1 53 ? -3.02 20.922 -1.881 1 88.75 53 ARG B CA 1
ATOM 1575 C C . ARG B 1 53 ? -3.137 22.156 -1.006 1 88.75 53 ARG B C 1
ATOM 1577 O O . ARG B 1 53 ? -3.025 23.281 -1.499 1 88.75 53 ARG B O 1
ATOM 1584 N N . TYR B 1 54 ? -3.363 21.906 0.223 1 86.94 54 TYR B N 1
ATOM 1585 C CA . TYR B 1 54 ? -3.438 23.016 1.157 1 86.94 54 TYR B CA 1
ATOM 1586 C C . TYR B 1 54 ? -2.088 23.719 1.281 1 86.94 54 TYR B C 1
ATOM 1588 O O . TYR B 1 54 ? -2.021 24.953 1.346 1 86.94 54 TYR B O 1
ATOM 1596 N N . GLN B 1 55 ? -1.047 22.938 1.366 1 85.56 55 GLN B N 1
ATOM 1597 C CA . GLN B 1 55 ? 0.293 23.5 1.446 1 85.56 55 GLN B CA 1
ATOM 1598 C C . GLN B 1 55 ? 0.598 24.359 0.223 1 85.56 55 GLN B C 1
ATOM 1600 O O . GLN B 1 55 ? 1.187 25.438 0.346 1 85.56 55 GLN B O 1
ATOM 1605 N N . ASP B 1 56 ? 0.198 23.812 -0.914 1 85.69 56 ASP B N 1
ATOM 1606 C CA . ASP B 1 56 ? 0.398 24.562 -2.148 1 85.69 56 ASP B CA 1
ATOM 1607 C C . ASP B 1 56 ? -0.303 25.922 -2.086 1 85.69 56 ASP B C 1
ATOM 1609 O O . ASP B 1 56 ? 0.24 26.922 -2.545 1 85.69 56 ASP B O 1
ATOM 1613 N N . LYS B 1 57 ? -1.477 25.922 -1.518 1 85.56 57 LYS B N 1
ATOM 1614 C CA . LYS B 1 57 ? -2.236 27.156 -1.358 1 85.56 57 LYS B CA 1
ATOM 1615 C C . LYS B 1 57 ? -1.541 28.109 -0.391 1 85.56 57 LYS B C 1
ATOM 1617 O O . LYS B 1 57 ? -1.495 29.312 -0.627 1 85.56 57 LYS B O 1
ATOM 1622 N N . LEU B 1 58 ? -1.004 27.562 0.602 1 83.81 58 LEU B N 1
ATOM 1623 C CA . LEU B 1 58 ? -0.333 28.375 1.608 1 83.81 58 LEU B CA 1
ATOM 1624 C C . LEU B 1 58 ? 0.985 28.938 1.072 1 83.81 58 LEU B C 1
ATOM 1626 O O . LEU B 1 58 ? 1.385 30.047 1.42 1 83.81 58 LEU B O 1
ATOM 1630 N N . ASP B 1 59 ? 1.652 28.062 0.303 1 80.88 59 ASP B N 1
ATOM 1631 C CA . ASP B 1 59 ? 2.936 28.469 -0.254 1 80.88 59 ASP B CA 1
ATOM 1632 C C . ASP B 1 59 ? 2.768 29.688 -1.176 1 80.88 59 ASP B C 1
ATOM 1634 O O . ASP B 1 59 ? 3.723 30.422 -1.413 1 80.88 59 ASP B O 1
ATOM 1638 N N . LYS B 1 60 ? 1.655 29.859 -1.719 1 83.12 60 LYS B N 1
ATOM 1639 C CA . LYS B 1 60 ? 1.393 31.016 -2.572 1 83.12 60 LYS B CA 1
ATOM 1640 C C . LYS B 1 60 ? 1.275 32.312 -1.745 1 83.12 60 LYS B C 1
ATOM 1642 O O . LYS B 1 60 ? 1.316 33.406 -2.291 1 83.12 60 LYS B O 1
ATOM 1647 N N . ASP B 1 61 ? 1.117 31.984 -0.446 1 71.81 61 ASP B N 1
ATOM 1648 C CA . ASP B 1 61 ? 1.09 33.094 0.478 1 71.81 61 ASP B CA 1
ATOM 1649 C C . ASP B 1 61 ? 2.484 33.406 1.027 1 71.81 61 ASP B C 1
ATOM 1651 O O . ASP B 1 61 ? 3.055 32.594 1.754 1 71.81 61 ASP B O 1
ATOM 1655 N N . PRO B 1 62 ? 3.088 34.5 0.633 1 69.12 62 PRO B N 1
ATOM 1656 C CA . PRO B 1 62 ? 4.457 34.812 1.04 1 69.12 62 PRO B CA 1
ATOM 1657 C C . PRO B 1 62 ? 4.617 34.906 2.557 1 69.12 62 PRO B C 1
ATOM 1659 O O . PRO B 1 62 ? 5.734 34.812 3.068 1 69.12 62 PRO B O 1
ATOM 1662 N N . SER B 1 63 ? 3.553 35.094 3.23 1 69.25 63 SER B N 1
ATOM 1663 C CA . SER B 1 63 ? 3.643 35.25 4.68 1 69.25 63 SER B CA 1
ATOM 1664 C C . SER B 1 63 ? 3.84 33.875 5.359 1 69.25 63 SER B C 1
ATOM 1666 O O . SER B 1 63 ? 4.219 33.812 6.527 1 69.25 63 SER B O 1
ATOM 1668 N N . THR B 1 64 ? 3.693 32.812 4.621 1 66.06 64 THR B N 1
ATOM 1669 C CA . THR B 1 64 ? 3.771 31.484 5.22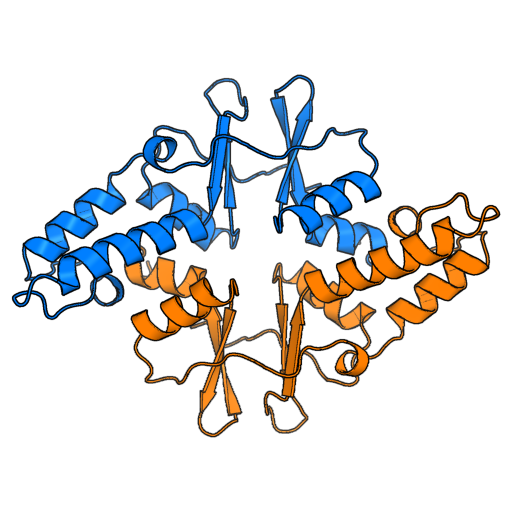3 1 66.06 64 THR B CA 1
ATOM 1670 C C . THR B 1 64 ? 5.152 30.875 5 1 66.06 64 THR B C 1
ATOM 1672 O O . THR B 1 64 ? 5.602 30.734 3.861 1 66.06 64 THR B O 1
ATOM 1675 N N . THR B 1 65 ? 5.738 30.672 6.02 1 66.25 65 THR B N 1
ATOM 1676 C CA . THR B 1 65 ? 7.094 30.141 5.91 1 66.25 65 THR B CA 1
ATOM 1677 C C . THR B 1 65 ? 7.141 28.688 6.395 1 66.25 65 THR B C 1
ATOM 1679 O O . THR B 1 65 ? 8.156 28.016 6.23 1 66.25 65 THR B O 1
ATOM 1682 N N . GLN B 1 66 ? 6.016 28.359 6.988 1 74.38 66 GLN B N 1
ATOM 1683 C CA . GLN B 1 66 ? 6.07 27.031 7.613 1 74.38 66 GLN B CA 1
ATOM 1684 C C . GLN B 1 66 ? 5.27 26.016 6.809 1 74.38 66 GLN B C 1
ATOM 1686 O O . GLN B 1 66 ? 4.395 26.375 6.027 1 74.38 66 GLN B O 1
ATOM 1691 N N . SER B 1 67 ? 5.648 24.781 6.914 1 76.56 67 SER B N 1
ATOM 1692 C CA . SER B 1 67 ? 4.996 23.672 6.238 1 76.56 67 SER B CA 1
ATOM 1693 C C . SER B 1 67 ? 4.008 22.953 7.156 1 76.56 67 SER B C 1
ATOM 1695 O O . SER B 1 67 ? 4.281 22.781 8.344 1 76.56 67 SER B O 1
ATOM 1697 N N . LEU B 1 68 ? 2.906 22.703 6.617 1 76.56 68 LEU B N 1
ATOM 1698 C CA . LEU B 1 68 ? 1.903 21.953 7.363 1 76.56 68 LEU B CA 1
ATOM 1699 C C . LEU B 1 68 ? 2.477 20.625 7.863 1 76.56 68 LEU B C 1
ATOM 1701 O O . LEU B 1 68 ? 2.061 20.125 8.906 1 76.56 68 LEU B O 1
ATOM 1705 N N . LEU B 1 69 ? 3.416 20.188 7.156 1 75.94 69 LEU B N 1
ATOM 1706 C CA . LEU B 1 69 ? 4.02 18.906 7.473 1 75.94 69 LEU B CA 1
ATOM 1707 C C . LEU B 1 69 ? 4.98 19.031 8.648 1 75.94 69 LEU B C 1
ATOM 1709 O O . LEU B 1 69 ? 5.359 18.031 9.258 1 75.94 69 LEU B O 1
ATOM 1713 N N . SER B 1 70 ? 5.383 20.281 8.898 1 70.88 70 SER B N 1
ATOM 1714 C CA . SER B 1 70 ? 6.355 20.516 9.969 1 70.88 70 SER B CA 1
ATOM 1715 C C . SER B 1 70 ? 5.664 20.875 11.273 1 70.88 70 SER B C 1
ATOM 1717 O O . SER B 1 70 ? 6.32 21.047 12.305 1 70.88 70 SER B O 1
ATOM 1719 N N . VAL B 1 71 ? 4.344 21.109 11.188 1 64.19 71 VAL B N 1
ATOM 1720 C CA . VAL B 1 71 ? 3.598 21.531 12.367 1 64.19 71 VAL B CA 1
ATOM 1721 C C . VAL B 1 71 ? 2.664 20.406 12.82 1 64.19 71 VAL B C 1
ATOM 1723 O O . VAL B 1 71 ? 1.829 19.938 12.047 1 64.19 71 VAL B O 1
ATOM 1726 N N . PRO B 1 72 ? 3.012 19.938 14.047 1 64.31 72 PRO B N 1
ATOM 1727 C CA . PRO B 1 72 ? 2.045 18.953 14.523 1 64.31 72 PRO B CA 1
ATOM 1728 C C . PRO B 1 72 ? 0.614 19.484 14.547 1 64.31 72 PRO B C 1
ATOM 1730 O O . PRO B 1 72 ? 0.392 20.656 14.867 1 64.31 72 PRO B O 1
ATOM 1733 N N . MET B 1 73 ? -0.179 18.766 13.875 1 64.38 73 MET B N 1
ATOM 1734 C CA . MET B 1 73 ? -1.582 19.156 13.781 1 64.38 73 MET B CA 1
ATOM 1735 C C . MET B 1 73 ? -2.172 19.406 15.164 1 64.38 73 MET B C 1
ATOM 1737 O O . MET B 1 73 ? -3.105 20.188 15.312 1 64.38 73 MET B O 1
ATOM 1741 N N . ASP B 1 74 ? -1.604 18.734 16.125 1 60.62 74 ASP B N 1
ATOM 1742 C CA . ASP B 1 74 ? -2.123 18.922 17.469 1 60.62 74 ASP B CA 1
ATOM 1743 C C . ASP B 1 74 ? -1.325 20 18.219 1 60.62 74 ASP B C 1
ATOM 1745 O O . ASP B 1 74 ? -1.611 20.297 19.375 1 60.62 74 ASP B O 1
ATOM 1749 N N . GLY B 1 75 ? -0.369 20.578 17.594 1 61.44 75 GLY B N 1
ATOM 1750 C CA . GLY B 1 75 ? 0.488 21.531 18.297 1 61.44 75 GLY B CA 1
ATOM 1751 C C . GLY B 1 75 ? 0.111 22.984 18.031 1 61.44 75 GLY B C 1
ATOM 1752 O O . GLY B 1 75 ? -0.724 23.266 17.156 1 61.44 75 GLY B O 1
ATOM 1753 N N . ASP B 1 76 ? 0.432 23.844 18.875 1 59.44 76 ASP B N 1
ATOM 1754 C CA . ASP B 1 76 ? 0.238 25.281 18.797 1 59.44 76 ASP B CA 1
ATOM 1755 C C . ASP B 1 76 ? 1.176 25.906 17.766 1 59.44 76 ASP B C 1
ATOM 1757 O O . ASP B 1 76 ? 2.398 25.844 17.906 1 59.44 76 ASP B O 1
ATOM 1761 N N . VAL B 1 77 ? 0.768 25.938 16.578 1 63.34 77 VAL B N 1
ATOM 1762 C CA . VAL B 1 77 ? 1.535 26.609 15.547 1 63.34 77 VAL B CA 1
ATOM 1763 C C . VAL B 1 77 ? 1.225 28.109 15.578 1 63.34 77 VAL B C 1
ATOM 1765 O O . VAL B 1 77 ? 0.107 28.516 15.906 1 63.34 77 VAL B O 1
ATOM 1768 N N . ALA B 1 78 ? 2.193 28.906 15.523 1 67.88 78 ALA B N 1
ATOM 1769 C CA . ALA B 1 78 ? 2.123 30.359 15.633 1 67.88 78 ALA B CA 1
ATOM 1770 C C . ALA B 1 78 ? 1.472 30.969 14.398 1 67.88 78 ALA B C 1
ATOM 1772 O O . ALA B 1 78 ? 0.801 32 14.492 1 67.88 78 ALA B O 1
ATOM 1773 N N . ASP B 1 79 ? 1.549 30.344 13.305 1 76.06 79 ASP B N 1
ATOM 1774 C CA . ASP B 1 79 ? 0.984 30.953 12.102 1 76.06 79 ASP B CA 1
ATOM 1775 C C . ASP B 1 79 ? -0.509 30.656 11.984 1 76.06 79 ASP B C 1
ATOM 1777 O O . ASP B 1 79 ? -0.908 29.484 11.891 1 76.06 79 ASP B O 1
ATOM 1781 N N . PRO B 1 80 ? -1.27 31.734 12.141 1 79.81 80 PRO B N 1
ATOM 1782 C CA . PRO B 1 80 ? -2.725 31.562 12.133 1 79.81 80 PRO B CA 1
ATOM 1783 C C . PRO B 1 80 ? -3.223 30.844 10.891 1 79.81 80 PRO B C 1
ATOM 1785 O O . PRO B 1 80 ? -4.16 30.047 10.969 1 79.81 80 PRO B O 1
ATOM 1788 N N . ALA B 1 81 ? -2.652 31.062 9.773 1 81.12 81 ALA B N 1
ATOM 1789 C CA . ALA B 1 81 ? -3.068 30.422 8.531 1 81.12 81 ALA B CA 1
ATOM 1790 C C . ALA B 1 81 ? -2.824 28.906 8.594 1 81.12 81 ALA B C 1
ATOM 1792 O O . ALA B 1 81 ? -3.633 28.125 8.094 1 81.12 81 ALA B O 1
ATOM 1793 N N . LEU B 1 82 ? -1.8 28.5 9.211 1 79.69 82 LEU B N 1
ATOM 1794 C CA . LEU B 1 82 ? -1.463 27.094 9.352 1 79.69 82 LEU B CA 1
ATOM 1795 C C . LEU B 1 82 ? -2.42 26.391 10.312 1 79.69 82 LEU B C 1
ATOM 1797 O O . LEU B 1 82 ? -2.838 25.266 10.07 1 7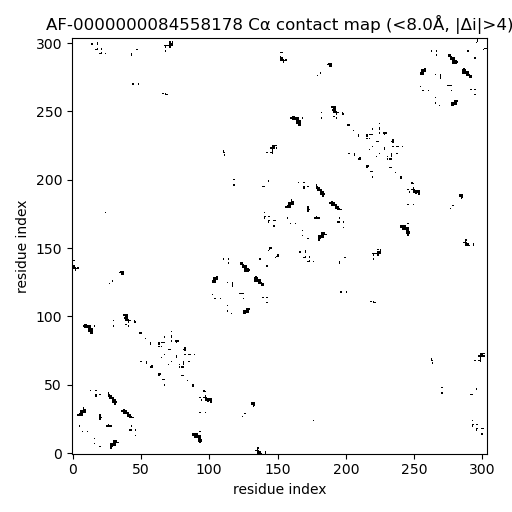9.69 82 LEU B O 1
ATOM 1801 N N . VAL B 1 83 ? -2.713 27.109 11.297 1 81.31 83 VAL B N 1
ATOM 1802 C CA . VAL B 1 83 ? -3.623 26.578 12.305 1 81.31 83 VAL B CA 1
ATOM 1803 C C . VAL B 1 83 ? -5 26.344 11.68 1 81.31 83 VAL B C 1
ATOM 1805 O O . VAL B 1 83 ? -5.625 25.312 11.906 1 81.31 83 VAL B O 1
ATOM 1808 N N . GLU B 1 84 ? -5.383 27.281 10.945 1 84.56 84 GLU B N 1
ATOM 1809 C CA . GLU B 1 84 ? -6.695 27.188 10.312 1 84.56 84 GLU B CA 1
ATOM 1810 C C . GLU B 1 84 ? -6.738 26.047 9.305 1 84.56 84 GLU B C 1
ATOM 1812 O O . GLU B 1 84 ? -7.707 25.281 9.266 1 84.56 84 GLU B O 1
ATOM 1817 N N . ALA B 1 85 ? -5.699 25.969 8.539 1 84.12 85 ALA B N 1
ATOM 1818 C CA . ALA B 1 85 ? -5.629 24.891 7.547 1 84.12 85 ALA B CA 1
ATOM 1819 C C . ALA B 1 85 ? -5.621 23.516 8.219 1 84.12 85 ALA B C 1
ATOM 1821 O O . ALA B 1 85 ? -6.328 22.609 7.785 1 84.12 85 ALA B O 1
ATOM 1822 N N . ASN B 1 86 ? -4.895 23.406 9.219 1 82.44 86 ASN B N 1
ATOM 1823 C CA . ASN B 1 86 ? -4.816 22.141 9.953 1 82.44 86 ASN B CA 1
ATOM 1824 C C . ASN B 1 86 ? -6.168 21.766 10.547 1 82.44 86 ASN B C 1
ATOM 1826 O O . ASN B 1 86 ? -6.566 20.594 10.492 1 82.44 86 ASN B O 1
ATOM 1830 N N . LYS B 1 87 ? -6.77 22.719 11.094 1 85.31 87 LYS B N 1
ATOM 1831 C CA . LYS B 1 87 ? -8.086 22.5 11.695 1 85.31 87 LYS B CA 1
ATOM 1832 C C . LYS B 1 87 ? -9.109 22.094 10.633 1 85.31 87 LYS B C 1
ATOM 1834 O O . LYS B 1 87 ? -9.898 21.172 10.844 1 85.31 87 LYS B O 1
ATOM 1839 N N . GLU B 1 88 ? -9.031 22.75 9.555 1 88.88 88 GLU B N 1
ATOM 1840 C CA . GLU B 1 88 ? -9.961 22.453 8.469 1 88.88 88 GLU B CA 1
ATOM 1841 C C . GLU B 1 88 ? -9.789 21.016 7.973 1 88.88 88 GLU B C 1
ATOM 1843 O O . GLU B 1 88 ? -10.773 20.281 7.832 1 88.88 88 GLU B O 1
ATOM 1848 N N . ILE B 1 89 ? -8.617 20.672 7.77 1 88.12 89 ILE B N 1
ATOM 1849 C CA . ILE B 1 89 ? -8.344 19.328 7.258 1 88.12 89 ILE B CA 1
ATOM 1850 C C . ILE B 1 89 ? -8.711 18.281 8.312 1 88.12 89 ILE B C 1
ATOM 1852 O O . ILE B 1 89 ? -9.375 17.297 8 1 88.12 89 ILE B O 1
ATOM 1856 N N . SER B 1 90 ? -8.359 18.547 9.469 1 87.81 90 SER B N 1
ATOM 1857 C CA . SER B 1 90 ? -8.555 17.594 10.555 1 87.81 90 SER B CA 1
ATOM 1858 C C . SER B 1 90 ? -10.039 17.375 10.844 1 87.81 90 SER B C 1
ATOM 1860 O O . SER B 1 90 ? -10.453 16.266 11.188 1 87.81 90 SER B O 1
ATOM 1862 N N . GLU B 1 91 ? -10.828 18.391 10.625 1 92.31 91 GLU B N 1
ATOM 1863 C CA . GLU B 1 91 ? -12.234 18.344 11.031 1 92.31 91 GLU B CA 1
ATOM 1864 C C . GLU B 1 91 ? -13.133 17.953 9.859 1 92.31 91 GLU B C 1
ATOM 1866 O O . GLU B 1 91 ? -14.32 17.703 10.047 1 92.31 91 GLU B O 1
ATOM 1871 N N . MET B 1 92 ? -12.539 17.906 8.695 1 94.75 92 MET B N 1
ATOM 1872 C CA . MET B 1 92 ? -13.32 17.438 7.559 1 94.75 92 MET B CA 1
ATOM 1873 C C . MET B 1 92 ? -13.852 16.031 7.82 1 94.75 92 MET B C 1
ATOM 1875 O O . MET B 1 92 ? -13.227 15.242 8.539 1 94.75 92 MET B O 1
ATOM 1879 N N . LYS B 1 93 ? -14.969 15.859 7.227 1 97.62 93 LYS B N 1
ATOM 1880 C CA . LYS B 1 93 ? -15.547 14.523 7.359 1 97.62 93 LYS B CA 1
ATOM 1881 C C . LYS B 1 93 ? -15.062 13.602 6.246 1 97.62 93 LYS B C 1
ATOM 1883 O O . LYS B 1 93 ? -14.758 14.055 5.141 1 97.62 93 LYS B O 1
ATOM 1888 N N . VAL B 1 94 ? -15.023 12.336 6.543 1 97.38 94 VAL B N 1
ATOM 1889 C CA . VAL B 1 94 ? -14.594 11.32 5.586 1 97.38 94 VAL B CA 1
ATOM 1890 C C . VAL B 1 94 ? -15.445 11.414 4.32 1 97.38 94 VAL B C 1
ATOM 1892 O O . VAL B 1 94 ? -14.93 11.32 3.207 1 97.38 94 VAL B O 1
ATOM 1895 N N . GLU B 1 95 ? -16.688 11.688 4.445 1 96.56 95 GLU B N 1
ATOM 1896 C CA . GLU B 1 95 ? -17.594 11.727 3.305 1 96.56 95 GLU B CA 1
ATOM 1897 C C . GLU B 1 95 ? -17.234 12.867 2.352 1 96.56 95 GLU B C 1
ATOM 1899 O O . GLU B 1 95 ? -17.609 12.844 1.179 1 96.56 95 GLU B O 1
ATOM 1904 N N . ASP B 1 96 ? -16.531 13.859 2.834 1 95.56 96 ASP B N 1
ATOM 1905 C CA . ASP B 1 96 ? -16.156 15.008 2.014 1 95.56 96 ASP B CA 1
ATOM 1906 C C . ASP B 1 96 ? -15.016 14.672 1.065 1 95.56 96 ASP B C 1
ATOM 1908 O O . ASP B 1 96 ? -14.805 15.352 0.062 1 95.56 96 ASP B O 1
ATOM 1912 N N . ILE B 1 97 ? -14.289 13.578 1.384 1 94.19 97 ILE B N 1
ATOM 1913 C CA . ILE B 1 97 ? -13.078 13.375 0.597 1 94.19 97 ILE B CA 1
ATOM 1914 C C . ILE B 1 97 ? -13.016 11.938 0.1 1 94.19 97 ILE B C 1
ATOM 1916 O O . ILE B 1 97 ? -12.18 11.594 -0.739 1 94.19 97 ILE B O 1
ATOM 1920 N N . MET B 1 98 ? -13.906 11.094 0.61 1 93.75 98 MET B N 1
ATOM 1921 C CA . MET B 1 98 ? -13.867 9.688 0.229 1 93.75 98 MET B CA 1
ATOM 1922 C C . MET B 1 98 ? -14.156 9.516 -1.258 1 93.75 98 MET B C 1
ATOM 1924 O O . MET B 1 98 ? -14.82 10.359 -1.865 1 93.75 98 MET B O 1
ATOM 1928 N N . ILE B 1 99 ? -13.609 8.461 -1.79 1 89.62 99 ILE B N 1
ATOM 1929 C CA . ILE B 1 99 ? -13.984 8.07 -3.143 1 89.62 99 ILE B CA 1
ATOM 1930 C C . ILE B 1 99 ? -15.273 7.25 -3.102 1 89.62 99 ILE B C 1
ATOM 1932 O O . ILE B 1 99 ? -15.43 6.367 -2.254 1 89.62 99 ILE B O 1
ATOM 1936 N N . ARG B 1 100 ? -16.078 7.52 -3.961 1 90.25 100 ARG B N 1
ATOM 1937 C CA . ARG B 1 100 ? -17.406 6.891 -3.9 1 90.25 100 ARG B CA 1
ATOM 1938 C C . ARG B 1 100 ? -17.484 5.719 -4.871 1 90.25 100 ARG B C 1
ATOM 1940 O O . ARG B 1 100 ? -18.375 4.875 -4.75 1 90.25 100 ARG B O 1
ATOM 1947 N N . THR B 1 101 ? -16.641 5.617 -5.801 1 85.12 101 THR B N 1
ATOM 1948 C CA . THR B 1 101 ? -16.578 4.465 -6.691 1 85.12 101 THR B CA 1
ATOM 1949 C C . THR B 1 101 ? -15.602 3.42 -6.156 1 85.12 101 THR B C 1
ATOM 1951 O O . THR B 1 101 ? -14.391 3.557 -6.316 1 85.12 101 THR B O 1
ATOM 1954 N N . VAL B 1 102 ? -16.266 2.48 -5.477 1 86.69 102 VAL B N 1
ATOM 1955 C CA . VAL B 1 102 ? -15.43 1.49 -4.812 1 86.69 102 VAL B CA 1
ATOM 1956 C C . VAL B 1 102 ? -15.414 0.197 -5.625 1 86.69 102 VAL B C 1
ATOM 1958 O O . VAL B 1 102 ? -16.469 -0.325 -5.988 1 86.69 102 VAL B O 1
ATOM 1961 N N . LEU B 1 103 ? -14.234 -0.204 -5.934 1 88.88 103 LEU B N 1
ATOM 1962 C CA . LEU B 1 103 ? -14.094 -1.536 -6.512 1 88.88 103 LEU B CA 1
ATOM 1963 C C . LEU B 1 103 ? -14.266 -2.611 -5.445 1 88.88 103 LEU B C 1
ATOM 1965 O O . LEU B 1 103 ? -13.734 -2.488 -4.34 1 88.88 103 LEU B O 1
ATOM 1969 N N . CYS B 1 104 ? -15.125 -3.521 -5.727 1 91.62 104 CYS B N 1
ATOM 1970 C CA . CYS B 1 104 ? -15.414 -4.582 -4.766 1 91.62 104 CYS B CA 1
ATOM 1971 C C . CYS B 1 104 ? -15.375 -5.949 -5.434 1 91.62 104 CYS B C 1
ATOM 1973 O O . CYS B 1 104 ? -15.258 -6.043 -6.656 1 91.62 104 CYS B O 1
ATOM 1975 N N . THR B 1 105 ? -15.352 -6.938 -4.633 1 92.5 105 THR B N 1
ATOM 1976 C CA . THR B 1 105 ? -15.445 -8.312 -5.109 1 92.5 105 THR B CA 1
ATOM 1977 C C . THR B 1 105 ? -16.5 -9.086 -4.316 1 92.5 105 THR B C 1
ATOM 1979 O O . THR B 1 105 ? -16.984 -8.609 -3.289 1 92.5 105 THR B O 1
ATOM 1982 N N . ALA B 1 106 ? -16.891 -10.18 -4.863 1 93.5 106 ALA B N 1
ATOM 1983 C CA . ALA B 1 106 ? -17.859 -11.062 -4.207 1 93.5 106 ALA B CA 1
ATOM 1984 C C . ALA B 1 106 ? -17.156 -12.258 -3.566 1 93.5 106 ALA B C 1
ATOM 1986 O O . ALA B 1 106 ? -16.047 -12.625 -3.965 1 93.5 106 ALA B O 1
ATOM 1987 N N . PRO B 1 107 ? -17.828 -12.82 -2.525 1 90.5 107 PRO B N 1
ATOM 1988 C CA . PRO B 1 107 ? -17.203 -13.969 -1.859 1 90.5 107 PRO B CA 1
ATOM 1989 C C . PRO B 1 107 ? -16.922 -15.117 -2.818 1 90.5 107 PRO B C 1
ATOM 1991 O O . PRO B 1 107 ? -15.953 -15.867 -2.615 1 90.5 107 PRO B O 1
ATOM 1994 N N . ASP B 1 108 ? -17.656 -15.195 -3.869 1 89.94 108 ASP B N 1
ATOM 1995 C CA . ASP B 1 108 ? -17.516 -16.344 -4.766 1 89.94 108 ASP B CA 1
ATOM 1996 C C . ASP B 1 108 ? -16.734 -15.961 -6.027 1 89.94 108 ASP B C 1
ATOM 1998 O O . ASP B 1 108 ? -16.578 -16.781 -6.93 1 89.94 108 ASP B O 1
ATOM 2002 N N . GLU B 1 109 ? -16.312 -14.758 -6.039 1 88.38 109 GLU B N 1
ATOM 2003 C CA . GLU B 1 109 ? -15.523 -14.352 -7.195 1 88.38 109 GLU B CA 1
ATOM 2004 C C . GLU B 1 109 ? -14.172 -15.062 -7.215 1 88.38 109 GLU B C 1
ATOM 2006 O O . GLU B 1 109 ? -13.555 -15.258 -6.164 1 88.38 109 GLU B O 1
ATOM 2011 N N . VAL B 1 110 ? -13.75 -15.43 -8.367 1 86.38 110 VAL B N 1
ATOM 2012 C CA . VAL B 1 110 ? -12.469 -16.125 -8.516 1 86.38 110 VAL B CA 1
ATOM 2013 C C . VAL B 1 110 ? -11.328 -15.164 -8.195 1 86.38 110 VAL B C 1
ATOM 2015 O O . VAL B 1 110 ? -11.367 -13.984 -8.57 1 86.38 110 VAL B O 1
ATOM 2018 N N . ILE B 1 111 ? -10.352 -15.625 -7.605 1 86.12 111 ILE B N 1
ATOM 2019 C CA . ILE B 1 111 ? -9.234 -14.844 -7.09 1 86.12 111 ILE B CA 1
ATOM 2020 C C . ILE B 1 111 ? -8.508 -14.156 -8.25 1 86.12 111 ILE B C 1
ATOM 2022 O O . ILE B 1 111 ? -8.031 -13.023 -8.102 1 86.12 111 ILE B O 1
ATOM 2026 N N . SER B 1 112 ? -8.484 -14.805 -9.359 1 85.06 112 SER B N 1
ATOM 2027 C CA . SER B 1 112 ? -7.805 -14.227 -10.516 1 85.06 112 SER B CA 1
ATOM 2028 C C . SER B 1 112 ? -8.484 -12.938 -10.969 1 85.06 112 SER B C 1
ATOM 2030 O O . SER B 1 112 ? -7.812 -11.969 -11.328 1 85.06 112 SER B O 1
ATOM 2032 N N . ARG B 1 113 ? -9.758 -12.961 -10.914 1 87.25 113 ARG B N 1
ATOM 2033 C CA . ARG B 1 113 ? -10.508 -11.766 -11.297 1 87.25 113 ARG B CA 1
ATOM 2034 C C . ARG B 1 113 ? -10.305 -10.648 -10.281 1 87.25 113 ARG B C 1
ATOM 2036 O O . ARG B 1 113 ? -10.148 -9.484 -10.656 1 87.25 113 ARG B O 1
ATOM 2043 N N . ALA B 1 114 ? -10.328 -11.047 -9.07 1 89.81 114 ALA B N 1
ATOM 2044 C CA . ALA B 1 114 ? -10.086 -10.07 -8.016 1 89.81 114 ALA B CA 1
ATOM 2045 C C . ALA B 1 114 ? -8.703 -9.438 -8.164 1 89.81 114 ALA B C 1
ATOM 2047 O O . ALA B 1 114 ? -8.562 -8.219 -8.055 1 89.81 114 ALA B O 1
ATOM 2048 N N . LEU B 1 115 ? -7.758 -10.234 -8.445 1 89.69 115 LEU B N 1
ATOM 2049 C CA . LEU B 1 115 ? -6.395 -9.734 -8.602 1 89.69 115 LEU B CA 1
ATOM 2050 C C . LEU B 1 115 ? -6.293 -8.805 -9.805 1 89.69 115 LEU B C 1
ATOM 2052 O O . LEU B 1 115 ? -5.625 -7.77 -9.742 1 89.69 115 LEU B O 1
ATOM 2056 N N . GLN B 1 116 ? -6.973 -9.18 -10.852 1 87.81 116 GLN B N 1
ATOM 2057 C CA . GLN B 1 116 ? -6.961 -8.336 -12.047 1 87.81 116 GLN B CA 1
ATOM 2058 C C . GLN B 1 116 ? -7.551 -6.961 -11.758 1 87.81 116 GLN B C 1
ATOM 2060 O O . GLN B 1 116 ? -7.027 -5.945 -12.219 1 87.81 116 GLN B O 1
ATOM 2065 N N . LYS B 1 117 ? -8.555 -6.969 -11.008 1 88.12 117 LYS B N 1
ATOM 2066 C CA . LYS B 1 117 ? -9.172 -5.707 -10.609 1 88.12 117 LYS B CA 1
ATOM 2067 C C . LYS B 1 117 ? -8.195 -4.852 -9.805 1 88.12 117 LYS B C 1
ATOM 2069 O O . LYS B 1 117 ? -8.07 -3.648 -10.047 1 88.12 117 LYS B O 1
ATOM 2074 N N . MET B 1 118 ? -7.469 -5.488 -8.922 1 89 118 MET B N 1
ATOM 2075 C CA . MET B 1 118 ? -6.52 -4.785 -8.062 1 89 118 MET B CA 1
ATOM 2076 C C . MET B 1 118 ? -5.395 -4.168 -8.891 1 89 118 MET B C 1
ATOM 2078 O O . MET B 1 118 ? -5 -3.025 -8.656 1 89 118 MET B O 1
ATOM 2082 N N . MET B 1 119 ? -4.934 -4.922 -9.789 1 86.81 119 MET B N 1
ATOM 2083 C CA . MET B 1 119 ? -3.783 -4.496 -10.578 1 86.81 119 MET B CA 1
ATOM 2084 C C . MET B 1 119 ? -4.172 -3.379 -11.547 1 86.81 119 MET B C 1
ATOM 2086 O O . MET B 1 119 ? -3.404 -2.438 -11.75 1 86.81 119 MET B O 1
ATOM 2090 N N . LYS B 1 120 ? -5.344 -3.479 -12.117 1 83.06 120 LYS B N 1
ATOM 2091 C CA . LYS B 1 120 ? -5.816 -2.51 -13.102 1 83.06 120 LYS B CA 1
ATOM 2092 C C . LYS B 1 120 ? -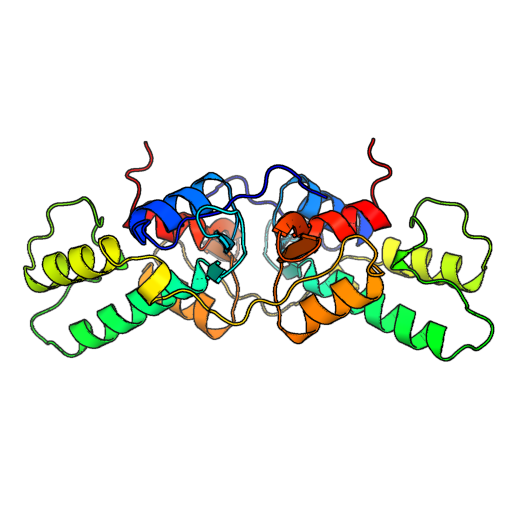5.98 -1.127 -12.477 1 83.06 120 LYS B C 1
ATOM 2094 O O . LYS B 1 120 ? -5.625 -0.117 -13.086 1 83.06 120 LYS B O 1
ATOM 2099 N N . LEU B 1 121 ? -6.418 -1.111 -11.281 1 78.19 121 LEU B N 1
ATOM 2100 C CA . LEU B 1 121 ? -6.688 0.179 -10.648 1 78.19 121 LEU B CA 1
ATOM 2101 C C . LEU B 1 121 ? -5.652 0.485 -9.57 1 78.19 121 LEU B C 1
ATOM 2103 O O . LEU B 1 121 ? -5.781 1.475 -8.852 1 78.19 121 LEU B O 1
ATOM 2107 N N . ASN B 1 122 ? -4.738 -0.377 -9.414 1 79.06 122 ASN B N 1
ATOM 2108 C CA . ASN B 1 122 ? -3.629 -0.227 -8.484 1 79.06 122 ASN B CA 1
ATOM 2109 C C . ASN B 1 122 ? -4.121 -0.064 -7.047 1 79.06 122 ASN B C 1
ATOM 2111 O O . ASN B 1 122 ? -3.717 0.866 -6.348 1 79.06 122 ASN B O 1
ATOM 2115 N N . VAL B 1 123 ? -5.047 -0.894 -6.688 1 81.44 123 VAL B N 1
ATOM 2116 C CA . VAL B 1 123 ? -5.504 -0.914 -5.301 1 81.44 123 VAL B CA 1
ATOM 2117 C C . VAL B 1 123 ? -4.977 -2.166 -4.605 1 81.44 123 VAL B C 1
ATOM 2119 O O . VAL B 1 123 ? -4.828 -3.219 -5.23 1 81.44 123 VAL B O 1
ATOM 2122 N N . ASN B 1 124 ? -4.754 -2.08 -3.297 1 82.31 124 ASN B N 1
ATOM 2123 C CA . ASN B 1 124 ? -4.16 -3.186 -2.549 1 82.31 124 ASN B CA 1
ATOM 2124 C C . ASN B 1 124 ? -5.223 -3.998 -1.815 1 82.31 124 ASN B C 1
ATOM 2126 O O . ASN B 1 124 ? -4.957 -5.121 -1.377 1 82.31 124 ASN B O 1
ATOM 2130 N N . ARG B 1 125 ? -6.41 -3.412 -1.75 1 85.81 125 ARG B N 1
ATOM 2131 C CA . ARG B 1 125 ? -7.469 -4.062 -0.984 1 85.81 125 ARG B CA 1
ATOM 2132 C C . ARG B 1 125 ? -8.82 -3.902 -1.673 1 85.81 125 ARG B C 1
ATOM 2134 O O . ARG B 1 125 ? -9.117 -2.842 -2.227 1 85.81 125 ARG B O 1
ATOM 2141 N N . LEU B 1 126 ? -9.531 -4.988 -1.671 1 90.81 126 LEU B N 1
ATOM 2142 C CA . LEU B 1 126 ? -10.891 -4.98 -2.209 1 90.81 126 LEU B CA 1
ATOM 2143 C C . LEU B 1 126 ? -11.898 -5.375 -1.136 1 90.81 126 LEU B C 1
ATOM 2145 O O . LEU B 1 126 ? -11.781 -6.438 -0.524 1 90.81 126 LEU B O 1
ATOM 2149 N N . PRO B 1 127 ? -12.867 -4.535 -0.911 1 91.75 127 PRO B N 1
ATOM 2150 C CA . PRO B 1 127 ? -13.977 -4.988 -0.066 1 91.75 127 PRO B CA 1
ATOM 2151 C C . PRO B 1 127 ? -14.727 -6.172 -0.666 1 91.75 127 PRO B C 1
ATOM 2153 O O . PRO B 1 127 ? -14.93 -6.227 -1.882 1 91.75 127 PRO B O 1
ATOM 2156 N N . VAL B 1 128 ? -15.047 -7.105 0.163 1 93.25 128 VAL B N 1
ATOM 2157 C CA . VAL B 1 128 ? -15.875 -8.242 -0.236 1 93.25 128 VAL B CA 1
ATOM 2158 C C . VAL B 1 128 ? -17.312 -8 0.194 1 93.25 128 VAL B C 1
ATOM 2160 O O . VAL B 1 128 ? -17.594 -7.824 1.382 1 93.25 128 VAL B O 1
ATOM 2163 N N . LEU B 1 129 ? -18.172 -7.992 -0.817 1 92.12 129 LEU B N 1
ATOM 2164 C CA . LEU B 1 129 ? -19.562 -7.668 -0.534 1 92.12 129 LEU B CA 1
ATOM 2165 C C . LEU B 1 129 ? -20.469 -8.867 -0.814 1 92.12 129 LEU B C 1
ATOM 2167 O O . LEU B 1 129 ? -20.266 -9.594 -1.785 1 92.12 129 LEU B O 1
ATOM 2171 N N . GLU B 1 130 ? -21.359 -9.086 0.094 1 91.38 130 GLU B N 1
ATOM 2172 C CA . GLU B 1 130 ? -22.469 -10.008 -0.11 1 91.38 130 GLU B CA 1
ATOM 2173 C C . GLU B 1 130 ? -23.812 -9.289 -0.049 1 91.38 130 GLU B C 1
ATOM 2175 O O . GLU B 1 130 ? -24.219 -8.805 1.011 1 91.38 130 GLU B O 1
ATOM 2180 N N . GLN B 1 131 ? -24.469 -9.164 -1.123 1 86.88 131 GLN B N 1
ATOM 2181 C CA . GLN B 1 131 ? -25.734 -8.445 -1.217 1 86.88 131 GLN B CA 1
ATOM 2182 C C . GLN B 1 131 ? -25.594 -7.012 -0.723 1 86.88 131 GLN B C 1
ATOM 2184 O O . GLN B 1 131 ? -26.406 -6.543 0.075 1 86.88 131 GLN B O 1
ATOM 2189 N N . GLY B 1 132 ? -24.422 -6.363 -1.062 1 83.06 132 GLY B N 1
ATOM 2190 C CA . GLY B 1 132 ? -24.188 -4.969 -0.733 1 83.06 132 GLY B CA 1
ATOM 2191 C C . GLY B 1 132 ? -23.641 -4.766 0.667 1 83.06 132 GLY B C 1
ATOM 2192 O O . GLY B 1 132 ? -23.312 -3.646 1.055 1 83.06 132 GLY B O 1
ATOM 2193 N N . ILE B 1 133 ? -23.547 -5.875 1.351 1 89.88 133 ILE B N 1
ATOM 2194 C CA . ILE B 1 133 ? -23.062 -5.816 2.727 1 89.88 133 ILE B CA 1
ATOM 2195 C C . ILE B 1 133 ? -21.594 -6.238 2.779 1 89.88 133 ILE B C 1
ATOM 2197 O O . ILE B 1 133 ? -21.203 -7.23 2.162 1 89.88 133 ILE B O 1
ATOM 2201 N N . LEU B 1 134 ? -20.828 -5.445 3.502 1 92.25 134 LEU B N 1
ATOM 2202 C CA . LEU B 1 134 ? -19.422 -5.762 3.658 1 92.25 134 LEU B CA 1
ATOM 2203 C C . LEU B 1 13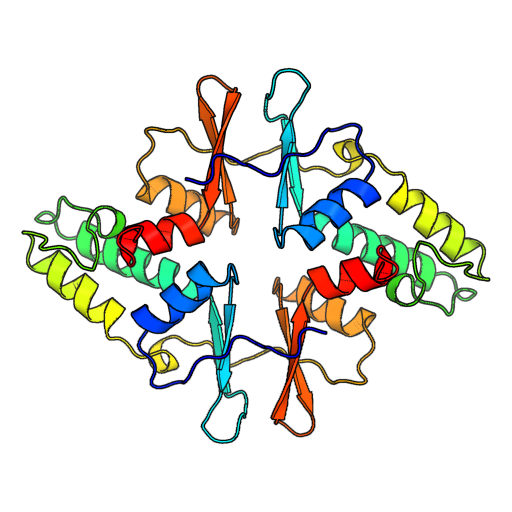4 ? -19.234 -7.004 4.523 1 92.25 134 LEU B C 1
ATOM 2205 O O . LEU B 1 134 ? -19.656 -7.027 5.68 1 92.25 134 LEU B O 1
ATOM 2209 N N . VAL B 1 135 ? -18.547 -7.988 4.02 1 90.94 135 VAL B N 1
ATOM 2210 C CA . VAL B 1 135 ? -18.359 -9.211 4.793 1 90.94 135 VAL B CA 1
ATOM 2211 C C . VAL B 1 135 ? -16.875 -9.453 5.031 1 90.94 135 VAL B C 1
ATOM 2213 O O . VAL B 1 135 ? -16.5 -10.328 5.816 1 90.94 135 VAL B O 1
ATOM 2216 N N . GLY B 1 136 ? -16.016 -8.711 4.352 1 90.31 136 GLY B N 1
ATOM 2217 C CA . GLY B 1 136 ? -14.578 -8.844 4.543 1 90.31 136 GLY B CA 1
ATOM 2218 C C . GLY B 1 136 ? -13.773 -7.977 3.596 1 90.31 136 GLY B C 1
ATOM 2219 O O . GLY B 1 136 ? -14.32 -7.109 2.914 1 90.31 136 GLY B O 1
ATOM 2220 N N . ILE B 1 137 ? -12.523 -8.102 3.672 1 89.69 137 ILE B N 1
ATOM 2221 C CA . ILE B 1 137 ? -11.586 -7.414 2.793 1 89.69 137 ILE B CA 1
ATOM 2222 C C . ILE B 1 137 ? -10.594 -8.414 2.209 1 89.69 137 ILE B C 1
ATOM 2224 O O . ILE B 1 137 ? -10.109 -9.297 2.916 1 89.69 137 ILE B O 1
ATOM 2228 N N . LEU B 1 138 ? -10.375 -8.383 0.967 1 89.69 138 LEU B N 1
ATOM 2229 C CA . LEU B 1 138 ? -9.352 -9.172 0.29 1 89.69 138 LEU B CA 1
ATOM 2230 C C . LEU B 1 138 ? -8.148 -8.297 -0.072 1 89.69 138 LEU B C 1
ATOM 2232 O O . LEU B 1 138 ? -8.289 -7.328 -0.822 1 89.69 138 LEU B O 1
ATOM 2236 N N . SER B 1 139 ? -7 -8.625 0.46 1 88.62 139 SER B N 1
ATOM 2237 C CA . SER B 1 139 ? -5.801 -7.844 0.174 1 88.62 139 SER B CA 1
ATOM 2238 C C . SER B 1 139 ? -4.836 -8.625 -0.717 1 88.62 139 SER B C 1
ATOM 2240 O O . SER B 1 139 ? -5.008 -9.828 -0.92 1 88.62 139 SER B O 1
ATOM 2242 N N . ARG B 1 140 ? -3.891 -7.895 -1.222 1 87.94 140 ARG B N 1
ATOM 2243 C CA . ARG B 1 140 ? -2.848 -8.562 -1.99 1 87.94 140 ARG B CA 1
ATOM 2244 C C . ARG B 1 140 ? -2.082 -9.555 -1.122 1 87.94 140 ARG B C 1
ATOM 2246 O O . ARG B 1 140 ? -1.684 -10.625 -1.594 1 87.94 140 ARG B O 1
ATOM 2253 N N . SER B 1 141 ? -1.929 -9.172 0.096 1 86.25 141 SER B N 1
ATOM 2254 C CA . SER B 1 141 ? -1.264 -10.078 1.025 1 86.25 141 SER B CA 1
ATOM 2255 C C . SER B 1 141 ? -2.053 -11.375 1.192 1 86.25 141 SER B C 1
ATOM 2257 O O . SER B 1 141 ? -1.467 -12.453 1.307 1 86.25 141 SER B O 1
ATOM 2259 N N . ASP B 1 142 ? -3.324 -11.305 1.291 1 85.88 142 ASP B N 1
ATOM 2260 C CA . ASP B 1 142 ? -4.16 -12.492 1.374 1 85.88 142 ASP B CA 1
ATOM 2261 C C . ASP B 1 142 ? -3.922 -13.414 0.181 1 85.88 142 ASP B C 1
ATOM 2263 O O . ASP B 1 142 ? -3.857 -14.641 0.337 1 85.88 142 ASP B O 1
ATOM 2267 N N . ILE B 1 143 ? -3.846 -12.789 -0.96 1 86.44 143 ILE B N 1
ATOM 2268 C CA . ILE B 1 143 ? -3.652 -13.555 -2.188 1 86.44 143 ILE B CA 1
ATOM 2269 C C . ILE B 1 143 ? -2.279 -14.219 -2.166 1 86.44 143 ILE B C 1
ATOM 2271 O O . ILE B 1 143 ? -2.148 -15.398 -2.523 1 86.44 143 ILE B O 1
ATOM 2275 N N . ILE B 1 144 ? -1.301 -13.523 -1.786 1 86.38 144 ILE B N 1
ATOM 2276 C CA . ILE B 1 144 ? 0.053 -14.055 -1.685 1 86.38 144 ILE B CA 1
ATOM 2277 C C . ILE B 1 144 ? 0.069 -15.25 -0.729 1 86.38 144 ILE B C 1
ATOM 2279 O O . ILE B 1 144 ? 0.663 -16.281 -1.031 1 86.38 144 ILE B O 1
ATOM 2283 N N . PHE B 1 145 ? -0.567 -15.109 0.428 1 83.69 145 PHE B N 1
ATOM 2284 C CA . PHE B 1 145 ? -0.638 -16.203 1.387 1 83.69 145 PHE B CA 1
ATOM 2285 C C . PHE B 1 145 ? -1.359 -17.406 0.784 1 83.69 145 PHE B C 1
ATOM 2287 O O . PHE B 1 145 ? -0.981 -18.547 1.032 1 83.69 145 PHE B O 1
ATOM 2294 N N . HIS B 1 146 ? -2.326 -17.078 0.061 1 80.56 146 HIS B N 1
ATOM 2295 C CA . HIS B 1 146 ? -3.082 -18.156 -0.583 1 80.56 146 HIS B CA 1
ATOM 2296 C C . HIS B 1 146 ? -2.213 -18.922 -1.563 1 80.56 146 HIS B C 1
ATOM 2298 O O . HIS B 1 146 ? -2.305 -20.156 -1.644 1 80.56 146 HIS B O 1
ATOM 2304 N N . ILE B 1 147 ? -1.399 -18.203 -2.227 1 79 147 ILE B N 1
ATOM 2305 C CA . ILE B 1 147 ? -0.57 -18.812 -3.264 1 79 147 ILE B CA 1
ATOM 2306 C C . ILE B 1 147 ? 0.623 -19.516 -2.623 1 79 147 ILE B C 1
ATOM 2308 O O . ILE B 1 147 ? 0.966 -20.641 -3.006 1 79 147 ILE B O 1
ATOM 2312 N N . TYR B 1 148 ? 1.316 -18.828 -1.662 1 76.06 148 TYR B N 1
ATOM 2313 C CA . TYR B 1 148 ? 2.605 -19.297 -1.174 1 76.06 148 TYR B CA 1
ATOM 2314 C C . TYR B 1 148 ? 2.453 -20.016 0.163 1 76.06 148 TYR B C 1
ATOM 2316 O O . TYR B 1 148 ? 3.328 -20.781 0.563 1 76.06 148 TYR B O 1
ATOM 2324 N N . LYS B 1 149 ? 1.847 -19.422 1.355 1 66.44 149 LYS B N 1
ATOM 2325 C CA . LYS B 1 149 ? 1.863 -20.016 2.689 1 66.44 149 LYS B CA 1
ATOM 2326 C C . LYS B 1 149 ? 0.755 -21.062 2.842 1 66.44 149 LYS B C 1
ATOM 2328 O O . LYS B 1 149 ? -0.387 -20.812 2.445 1 66.44 149 LYS B O 1
ATOM 2333 N N . LYS B 1 150 ? 0.925 -22.328 2.752 1 52.78 150 LYS B N 1
ATOM 2334 C CA . LYS B 1 150 ? 0.055 -23.109 3.629 1 52.78 150 LYS B CA 1
ATOM 2335 C C . LYS B 1 150 ? -0.126 -22.406 4.977 1 52.78 150 LYS B C 1
ATOM 2337 O O . LYS B 1 150 ? 0.832 -21.875 5.539 1 52.78 150 LYS B O 1
ATOM 2342 N N . LYS B 1 151 ? -1.282 -21.641 5.258 1 41.25 151 LYS B N 1
ATOM 2343 C CA . LYS B 1 151 ? -1.467 -21.281 6.66 1 41.25 151 LYS B CA 1
ATOM 2344 C C . LYS B 1 151 ? -0.69 -22.219 7.574 1 41.25 151 LYS B C 1
ATOM 2346 O O . LYS B 1 151 ? -0.858 -23.438 7.504 1 41.25 151 LYS B O 1
ATOM 2351 N N . ILE B 1 152 ? 0.77 -21.953 7.863 1 32.69 152 ILE B N 1
ATOM 2352 C CA . ILE B 1 152 ? 1.123 -22.781 9 1 32.69 152 ILE B CA 1
ATOM 2353 C C . ILE B 1 152 ? 0.062 -22.656 10.094 1 32.69 152 ILE B C 1
ATOM 2355 O O . ILE B 1 152 ? -0.353 -21.547 10.43 1 32.69 152 ILE B O 1
#

Foldseek 3Di:
DAQPFDEDEQQDFPQVNVVVCVVVVHFKHFYAYPQQFGQFMDGPCQLVVLQVVLQVVCVVPVVDDDGLVRDPLPDDDPDPSSVVSSVVRRGDGCNVRTGRDAAAAEPPDDVVVVVVVCVVVVHFKHFYDDVRHGRDIDGPVNVVCVVPNPPD/DAQPFDEDEQQDFPQVNVVVCVVVVHFKHFYAYPQQFGQFMDGPCQLVVLQVVLQVVCVVPPVDDDGLVVDPLPDDDPDPSSVVSSVVRRGDGCNVRTGRDAAAAEPPDDVVVVVVVCVVVVHFKHFYDDPRHGRDIDGPVNVVCVVPPPPD

Secondary structure (DSSP, 8-state):
-BSS--EE-TTSBHHHHHHHHHHHT-SEEEEE-TT-BEEEEEEHHHHHHHHHHHHHHHHTSTT--S-GGGS-TTS--S-HHHHHHHHHHHH-BHHHH-BS----B-TTS-HHHHHHHHHHHT-SEEEEEETTEEEEEEEHHHHHHHHH----/-BSS--EE-TTSBHHHHHHHHHHHT-SEEEEE-TT-BEEEEEEHHHHHHHHHHHHHHHHTSTT--S-GGGS-TTS--S-HHHHHHHHHHHH-BHHHH-BS----B-TTS-HHHHHHHHHHHT-SEEEEEETTEEEEEEEHHHHHHHHH----

Radius of gyration: 20.89 Å; Cα contacts (8 Å, |Δi|>4): 512; chains: 2; bounding box: 53×67×47 Å

Sequence (304 aa):
MTTQVLTVKPTDTVKRAIIKLAVDNVTGAAVVDNRNHVIGMITEFDVLSLIIRYQDKLDKDPSTTQSLLSVPMDGDVADPALVEANKEISEMKVEDIMIRTVLCTAPDEVISRALQKMMKLNVNRLPVLEQGILVGILSRSDIIFHIYKKKIMTTQVLTVKPTDTVKRAIIKLAVDNVTGAAVVDNRNHVIGMITEFDVLSLIIRYQDKLDKDPSTTQSLLSVPMDGDVADPALVEANKEISEMKVEDIMIRTVLCTAPDEVISRALQKMMKLNVNRLPVLEQGILVGILSRSDIIFHIYKKKI

Solvent-accessible surface area (backbone atoms only — not comparable to full-atom values): 16708 Å² total; per-residue (Å²): 115,46,66,85,55,68,63,40,46,46,80,36,30,37,46,58,50,50,50,51,28,42,74,68,61,39,64,57,31,44,21,27,51,98,82,38,31,66,63,22,32,43,38,53,62,56,53,54,50,49,51,50,52,51,43,55,58,41,60,74,36,83,86,51,84,74,52,67,74,76,36,40,60,79,46,91,57,85,49,64,68,56,45,50,51,41,49,51,54,38,62,32,36,32,62,79,67,39,41,62,84,62,71,64,39,45,86,82,52,55,65,63,58,53,50,50,54,25,61,75,69,70,46,64,64,28,45,22,32,58,95,61,26,64,66,30,34,47,36,54,48,48,51,47,36,57,23,63,41,73,85,123,117,46,65,85,55,68,64,39,46,45,78,36,30,37,46,59,51,51,49,51,27,41,76,69,62,39,65,59,29,44,22,27,50,98,81,38,31,68,63,21,33,43,39,55,61,58,53,53,51,48,50,48,52,51,41,54,58,42,61,74,34,84,87,49,85,74,51,65,74,76,37,40,59,80,48,90,56,84,48,64,70,55,44,49,51,42,49,50,55,38,62,33,38,32,62,79,68,38,41,62,83,62,71,65,40,43,85,83,52,56,64,64,59,52,50,49,54,25,62,75,68,68,45,63,65,27,45,22,34,58,94,63,27,64,66,29,33,45,35,55,47,50,51,48,37,54,23,61,44,70,85,123

Nearest PDB structures (foldseek):
  5g5r-assembly1_A  TM=9.341E-01  e=1.875E-10  Archaeoglobus fulgidus
  4esy-assembly1_B  TM=7.329E-01  e=5.603E-11  Sphaerobacter thermophilus DSM 20745
  4fry-assembly1_A  TM=8.444E-01  e=4.390E-09  Burkholderia ambifaria MC40-6
  3fhm-assembly2_C  TM=8.505E-01  e=7.509E-09  Agrobacterium fabrum str. C58
  5awe-assembly1_A  TM=8.315E-01  e=3.514E-08  Thermus thermophilus HB8